Protein AF-K6WAH3-F1 (afdb_monomer_lite)

Sequence (233 aa):
MNMAQGDQGSGVDRLDVLARAAALLHANGHTTTETVAGVERLAARLGEPVRVVPDWSMVTLADARGRPLRVVAAPPKAVNMHVATAVMTLLQRVDTAPGPVDLAALDAQLRQAARRPASATPLFVAASVTGAVALAVIFGAHHPGAIALVAVAAGIGGWARRLLGARGQGMIGQAFAAAAIAGVAGALATHLDLSGPARLVAVCPAMILVPGRTSSTAPSTWGTPASRKGWHG

Radius of gyration: 24.81 Å; chains: 1; bounding box: 59×40×81 Å

InterPro domains:
  IPR010619 Threonine/serine exporter-like, N-terminal domain [PF06738] (17-214)

pLDDT: mean 71.13, std 18.96, range [29.64, 93.94]

Structure (mmCIF, N/CA/C/O backbone):
data_AF-K6WAH3-F1
#
_entry.id   AF-K6WAH3-F1
#
loop_
_atom_site.group_PDB
_atom_site.id
_atom_site.type_symbol
_atom_site.label_atom_id
_atom_site.label_alt_id
_atom_site.label_comp_id
_atom_site.label_asym_id
_atom_site.label_entity_id
_atom_site.label_seq_id
_atom_site.pdbx_PDB_ins_code
_atom_site.Cartn_x
_atom_site.Cartn_y
_atom_site.Cartn_z
_atom_site.occupancy
_atom_site.B_iso_or_equiv
_atom_site.auth_seq_id
_atom_site.auth_comp_id
_atom_site.auth_asym_id
_atom_site.auth_atom_id
_atom_site.pdbx_PDB_model_num
ATOM 1 N N . MET A 1 1 ? -30.187 -21.825 32.361 1.00 36.56 1 MET A N 1
ATOM 2 C CA . MET A 1 1 ? -29.198 -22.198 31.329 1.00 36.56 1 MET A CA 1
ATOM 3 C C . MET A 1 1 ? -29.423 -21.243 30.165 1.00 36.56 1 MET A C 1
ATOM 5 O O . MET A 1 1 ? -30.283 -21.490 29.337 1.00 36.56 1 MET A O 1
ATOM 9 N N . ASN A 1 2 ? -28.818 -20.054 30.241 1.00 32.00 2 ASN A N 1
ATOM 10 C CA . ASN A 1 2 ? -29.171 -18.902 29.409 1.00 32.00 2 ASN A CA 1
ATOM 11 C C . ASN A 1 2 ? -28.060 -18.702 28.372 1.00 32.00 2 ASN A C 1
ATOM 13 O O . ASN A 1 2 ? -26.943 -18.333 28.734 1.00 32.00 2 ASN A O 1
ATOM 17 N N . MET A 1 3 ? -28.354 -19.010 27.108 1.00 36.31 3 MET A N 1
ATOM 18 C CA . MET A 1 3 ? -27.507 -18.631 25.982 1.00 36.31 3 MET A CA 1
ATOM 19 C C . MET A 1 3 ? -27.607 -17.115 25.818 1.00 36.31 3 MET A C 1
ATOM 21 O O . MET A 1 3 ? -28.579 -16.601 25.272 1.00 36.31 3 MET A O 1
ATOM 25 N N . ALA A 1 4 ? -26.606 -16.400 26.328 1.00 39.94 4 ALA A N 1
ATOM 26 C CA . ALA A 1 4 ? -26.372 -15.009 25.981 1.00 39.94 4 ALA A CA 1
ATOM 27 C C . ALA A 1 4 ? -25.905 -14.959 24.520 1.00 39.94 4 ALA A C 1
ATOM 29 O O . ALA A 1 4 ? -24.717 -15.057 24.216 1.00 39.94 4 ALA A O 1
ATOM 30 N N . GLN A 1 5 ? -26.879 -14.873 23.619 1.00 38.72 5 GLN A N 1
ATOM 31 C CA . GLN A 1 5 ? -26.682 -14.515 22.226 1.00 38.72 5 GLN A CA 1
ATOM 32 C C . GLN A 1 5 ? -26.194 -13.065 22.205 1.00 38.72 5 GLN A C 1
ATOM 34 O O . GLN A 1 5 ? -26.973 -12.132 22.383 1.00 38.72 5 GLN A O 1
ATOM 39 N N . GLY A 1 6 ? -24.875 -12.901 22.101 1.00 36.81 6 GLY A N 1
ATOM 40 C CA . GLY A 1 6 ? -24.227 -11.606 21.965 1.00 36.81 6 GLY A CA 1
ATOM 41 C C . GLY A 1 6 ? -24.749 -10.887 20.726 1.00 36.81 6 GLY A C 1
ATOM 42 O O . GLY A 1 6 ? -24.662 -11.406 19.616 1.00 36.81 6 GLY A O 1
ATOM 43 N N . ASP A 1 7 ? -25.322 -9.720 20.986 1.00 39.59 7 ASP A N 1
ATOM 44 C CA . ASP A 1 7 ? -25.621 -8.603 20.097 1.00 39.59 7 ASP A CA 1
ATOM 45 C C . ASP A 1 7 ? -24.776 -8.580 18.804 1.00 39.59 7 ASP A C 1
ATOM 47 O O . ASP A 1 7 ? -23.678 -8.026 18.756 1.00 39.59 7 ASP A O 1
ATOM 51 N N . GLN A 1 8 ? -25.288 -9.194 17.731 1.00 41.47 8 GLN A N 1
ATOM 52 C CA . GLN A 1 8 ? -24.832 -8.917 16.368 1.00 41.47 8 GLN A CA 1
ATOM 53 C C . GLN A 1 8 ? -25.539 -7.647 15.895 1.00 41.47 8 GLN A C 1
ATOM 55 O O . GLN A 1 8 ? -26.505 -7.692 15.132 1.00 41.47 8 GLN A O 1
ATOM 60 N N . GLY A 1 9 ? -25.067 -6.506 16.395 1.00 40.09 9 GLY A N 1
ATOM 61 C CA . GLY A 1 9 ? -25.497 -5.199 15.930 1.00 40.09 9 GLY A CA 1
ATOM 62 C C . GLY A 1 9 ? -25.133 -5.024 14.457 1.00 40.09 9 GLY A C 1
ATOM 63 O O . GLY A 1 9 ? -23.970 -5.120 14.071 1.00 40.09 9 GLY A O 1
ATOM 64 N N . SER A 1 10 ? -26.129 -4.726 13.627 1.00 46.62 10 SER A N 1
ATOM 65 C CA . SER A 1 10 ? -26.022 -4.347 12.213 1.00 46.62 10 SER A CA 1
ATOM 66 C C . SER A 1 10 ? -25.379 -2.959 12.017 1.00 46.62 10 SER A C 1
ATOM 68 O O . SER A 1 10 ? -25.877 -2.130 11.254 1.00 46.62 10 SER A O 1
ATOM 70 N N . GLY A 1 11 ? -24.304 -2.680 12.756 1.00 62.50 11 GLY A N 1
ATOM 71 C CA . GLY A 1 11 ? -23.534 -1.443 12.755 1.00 62.50 11 GLY A CA 1
ATOM 72 C C . GLY A 1 11 ? -22.088 -1.690 12.333 1.00 62.50 11 GLY A C 1
ATOM 73 O O . GLY A 1 11 ? -21.601 -2.816 12.318 1.00 62.50 11 GLY A O 1
ATOM 74 N N . VAL A 1 12 ? -21.395 -0.620 11.955 1.00 78.62 12 VAL A N 1
ATOM 75 C CA . VAL A 1 12 ? -19.968 -0.670 11.614 1.00 78.62 12 VAL A CA 1
ATOM 76 C C . VAL A 1 12 ? -19.159 -1.063 12.860 1.00 78.62 12 VAL A C 1
ATOM 78 O O . VAL A 1 12 ? -19.139 -0.312 13.835 1.00 78.62 12 VAL A O 1
ATOM 81 N N . ASP A 1 13 ? -18.491 -2.221 12.822 1.00 90.69 13 ASP A N 1
ATOM 82 C CA . ASP A 1 13 ? -17.626 -2.714 13.904 1.00 90.69 13 ASP A CA 1
ATOM 83 C C . ASP A 1 13 ? -16.330 -1.884 13.993 1.00 90.69 13 ASP A C 1
ATOM 85 O O . ASP A 1 13 ? -15.631 -1.665 12.999 1.00 90.69 13 ASP A O 1
ATOM 89 N N . ARG A 1 14 ? -15.982 -1.438 15.207 1.00 91.19 14 ARG A N 1
ATOM 90 C CA . ARG A 1 14 ? -14.745 -0.693 15.495 1.00 91.19 14 ARG A CA 1
ATOM 91 C C . ARG A 1 14 ? -13.506 -1.478 15.082 1.00 91.19 14 ARG A C 1
ATOM 93 O O . ARG A 1 14 ? -12.590 -0.897 14.498 1.00 91.19 14 ARG A O 1
ATOM 100 N N . LEU A 1 15 ? -13.479 -2.785 15.353 1.00 91.12 15 LEU A N 1
ATOM 101 C CA . LEU A 1 15 ? -12.340 -3.637 15.011 1.00 91.12 15 LEU A CA 1
ATOM 102 C C . LEU A 1 15 ? -12.163 -3.749 13.496 1.00 91.12 15 LEU A C 1
ATOM 104 O O . LEU A 1 15 ? -11.030 -3.724 13.015 1.00 91.12 15 LEU A O 1
ATOM 108 N N . ASP A 1 16 ? -13.257 -3.798 12.736 1.00 92.06 16 ASP A N 1
ATOM 109 C CA . ASP A 1 16 ? -13.205 -3.831 11.274 1.00 92.06 16 ASP A CA 1
ATOM 110 C C . ASP A 1 16 ? -12.693 -2.507 10.686 1.00 92.06 16 ASP A C 1
ATOM 112 O O . ASP A 1 16 ? -11.899 -2.514 9.741 1.00 92.06 16 ASP A O 1
ATOM 116 N N . VAL A 1 17 ? -13.073 -1.364 11.268 1.00 92.81 17 VAL A N 1
ATOM 117 C CA . VAL A 1 17 ? -12.558 -0.040 10.867 1.00 92.81 17 VAL A CA 1
ATOM 118 C C . VAL A 1 17 ? -11.062 0.081 11.142 1.00 92.81 17 VAL A C 1
ATOM 120 O O . VAL A 1 17 ? -10.303 0.498 10.261 1.00 92.81 17 VAL A O 1
ATOM 123 N N . LEU A 1 18 ? -10.622 -0.328 12.335 1.00 93.50 18 LEU A N 1
ATOM 124 C CA . LEU A 1 18 ? -9.208 -0.343 12.714 1.00 93.50 18 LEU A CA 1
ATOM 125 C C . LEU A 1 18 ? -8.401 -1.280 11.809 1.00 93.50 18 LEU A C 1
ATOM 127 O O . LEU A 1 18 ? -7.343 -0.894 11.307 1.00 93.50 18 LEU A O 1
ATOM 131 N N . ALA A 1 19 ? -8.922 -2.477 11.531 1.00 92.62 19 ALA A N 1
ATOM 132 C CA . ALA A 1 19 ? -8.267 -3.451 10.666 1.00 92.62 19 ALA A CA 1
ATOM 133 C C . ALA A 1 19 ? -8.152 -2.917 9.233 1.00 92.62 19 ALA A C 1
ATOM 135 O O . ALA A 1 19 ? -7.100 -3.049 8.607 1.00 92.62 19 ALA A O 1
ATOM 136 N N . ARG A 1 20 ? -9.194 -2.247 8.724 1.00 93.62 20 ARG A N 1
ATOM 137 C CA . ARG A 1 20 ? -9.175 -1.610 7.402 1.00 93.62 20 ARG A CA 1
ATOM 138 C C . ARG A 1 20 ? -8.138 -0.492 7.329 1.00 93.62 20 ARG A C 1
ATOM 140 O O . ARG A 1 20 ? -7.385 -0.445 6.359 1.00 93.62 20 ARG A O 1
ATOM 147 N N . ALA A 1 21 ? -8.077 0.391 8.326 1.00 91.88 21 ALA A N 1
ATOM 148 C CA . ALA A 1 21 ? -7.083 1.465 8.370 1.00 91.88 21 ALA A CA 1
ATOM 149 C C . ALA A 1 21 ? -5.653 0.902 8.375 1.00 91.88 21 ALA A C 1
ATOM 151 O O . ALA A 1 21 ? -4.822 1.322 7.566 1.00 91.88 21 ALA A O 1
ATOM 152 N N . ALA A 1 22 ? -5.395 -0.104 9.215 1.00 90.94 22 ALA A N 1
ATOM 153 C CA . ALA A 1 22 ? -4.095 -0.757 9.301 1.00 90.94 22 ALA A CA 1
ATOM 154 C C . ALA A 1 22 ? -3.716 -1.469 7.994 1.00 90.94 22 ALA A C 1
ATOM 156 O O . ALA A 1 22 ? -2.607 -1.290 7.494 1.00 90.94 22 ALA A O 1
ATOM 157 N N . ALA A 1 23 ? -4.652 -2.205 7.387 1.00 90.75 23 ALA A N 1
ATOM 158 C CA . ALA A 1 23 ? -4.438 -2.868 6.105 1.00 90.75 23 ALA A CA 1
ATOM 159 C C . ALA A 1 23 ? -4.147 -1.872 4.976 1.00 90.75 23 ALA A C 1
ATOM 161 O O . ALA A 1 23 ? -3.270 -2.121 4.152 1.00 90.75 23 ALA A O 1
ATOM 162 N N . LEU A 1 24 ? -4.856 -0.738 4.932 1.00 89.56 24 LEU A N 1
ATOM 163 C CA . LEU A 1 24 ? -4.638 0.289 3.914 1.00 89.56 24 LEU A CA 1
ATOM 164 C C . LEU A 1 24 ? -3.266 0.951 4.053 1.00 89.56 24 LEU A C 1
ATOM 166 O O . LEU A 1 24 ? -2.607 1.154 3.038 1.00 89.56 24 LEU A O 1
ATOM 170 N N . LEU A 1 25 ? -2.817 1.270 5.265 1.00 88.06 25 LEU A N 1
ATOM 171 C CA . LEU A 1 25 ? -1.491 1.858 5.476 1.00 88.06 25 LEU A CA 1
ATOM 172 C C . LEU A 1 25 ? -0.370 0.856 5.169 1.00 88.06 25 LEU A C 1
ATOM 174 O O . LEU A 1 25 ? 0.562 1.182 4.430 1.00 88.06 25 LEU A O 1
ATOM 178 N N . HIS A 1 26 ? -0.516 -0.381 5.649 1.00 86.06 26 HIS A N 1
ATOM 179 C CA . HIS A 1 26 ? 0.460 -1.453 5.458 1.00 86.06 26 HIS A CA 1
ATOM 180 C C . HIS A 1 26 ? 0.608 -1.860 3.986 1.00 86.06 26 HIS A C 1
ATOM 182 O O . HIS A 1 26 ? 1.707 -1.849 3.434 1.00 86.06 26 HIS A O 1
ATOM 188 N N . ALA A 1 27 ? -0.505 -2.129 3.295 1.00 84.75 27 ALA A N 1
ATOM 189 C CA . ALA A 1 27 ? -0.480 -2.555 1.893 1.00 84.75 27 ALA A CA 1
ATOM 190 C C . ALA A 1 27 ? 0.005 -1.455 0.929 1.00 84.75 27 ALA A C 1
ATOM 192 O O . ALA A 1 27 ? 0.456 -1.763 -0.176 1.00 84.75 27 ALA A O 1
ATOM 193 N N . ASN A 1 28 ? -0.086 -0.180 1.330 1.00 81.62 28 ASN A N 1
ATOM 194 C CA . ASN A 1 28 ? 0.327 0.963 0.516 1.00 81.62 28 ASN A CA 1
ATOM 195 C C . ASN A 1 28 ? 1.688 1.545 0.924 1.00 81.62 28 ASN A C 1
ATOM 197 O O . ASN A 1 28 ? 2.009 2.652 0.498 1.00 81.62 28 ASN A O 1
ATOM 201 N N . GLY A 1 29 ? 2.501 0.787 1.669 1.00 66.31 29 GLY A N 1
ATOM 202 C CA . GLY A 1 29 ? 3.923 1.070 1.877 1.00 66.31 29 GLY A CA 1
ATOM 203 C C . GLY A 1 29 ? 4.219 2.255 2.791 1.00 66.31 29 GLY A C 1
ATOM 204 O O . GLY A 1 29 ? 5.254 2.896 2.625 1.00 66.31 29 GLY A O 1
ATOM 205 N N . HIS A 1 30 ? 3.319 2.573 3.723 1.00 70.19 30 HIS A N 1
ATOM 206 C CA . HIS A 1 30 ? 3.635 3.523 4.784 1.00 70.19 30 HIS A CA 1
ATOM 207 C C . HIS A 1 30 ? 4.626 2.908 5.787 1.00 70.19 30 HIS A C 1
ATOM 209 O O . HIS A 1 30 ? 4.773 1.684 5.840 1.00 70.19 30 HIS A O 1
ATOM 215 N N . THR A 1 31 ? 5.331 3.730 6.574 1.00 76.19 31 THR A N 1
ATOM 216 C CA . THR A 1 31 ? 6.297 3.177 7.530 1.00 76.19 31 THR A CA 1
ATOM 217 C C . THR A 1 31 ? 5.561 2.336 8.574 1.00 76.19 31 THR A C 1
ATOM 219 O O . THR A 1 31 ? 4.482 2.702 9.056 1.00 76.19 31 THR A O 1
ATOM 222 N N . THR A 1 32 ? 6.128 1.179 8.914 1.00 79.75 32 THR A N 1
ATOM 223 C CA . THR A 1 32 ? 5.523 0.244 9.870 1.00 79.75 32 THR A CA 1
ATOM 224 C C . THR A 1 32 ? 5.277 0.921 11.218 1.00 79.75 32 THR A C 1
ATOM 226 O O . THR A 1 32 ? 4.204 0.780 11.796 1.00 79.75 32 THR A O 1
ATOM 229 N N . THR A 1 33 ? 6.240 1.718 11.684 1.00 81.06 33 THR A N 1
ATOM 230 C CA . THR A 1 33 ? 6.171 2.428 12.966 1.00 81.06 33 THR A CA 1
ATOM 231 C C . THR A 1 33 ? 5.049 3.464 12.998 1.00 81.06 33 THR A C 1
ATOM 233 O O . THR A 1 33 ? 4.275 3.491 13.953 1.00 81.06 33 THR A O 1
ATOM 236 N N . GLU A 1 34 ? 4.914 4.297 11.961 1.00 82.38 34 GLU A N 1
ATOM 237 C CA . GLU A 1 34 ? 3.852 5.313 11.912 1.00 82.38 34 GLU A CA 1
ATOM 238 C C . GLU A 1 34 ? 2.473 4.681 11.717 1.00 82.38 34 GLU A C 1
ATOM 240 O O . GLU A 1 34 ? 1.499 5.149 12.305 1.00 82.38 34 GLU A O 1
ATOM 245 N N . THR A 1 35 ? 2.400 3.581 10.962 1.00 82.31 35 THR A N 1
ATOM 246 C CA . THR A 1 35 ? 1.173 2.795 10.785 1.00 82.31 35 THR A CA 1
ATOM 247 C C . THR A 1 35 ? 0.669 2.245 12.114 1.00 82.31 35 THR A C 1
ATOM 249 O O . THR A 1 35 ? -0.490 2.463 12.466 1.00 82.31 35 THR A O 1
ATOM 252 N N . VAL A 1 36 ? 1.543 1.572 12.870 1.00 88.94 36 VAL A N 1
ATOM 253 C CA . VAL A 1 36 ? 1.221 1.038 14.200 1.00 88.94 36 VAL A CA 1
ATOM 254 C C . VAL A 1 36 ? 0.778 2.177 15.113 1.00 88.94 36 VAL A C 1
ATOM 256 O O . VAL A 1 36 ? -0.339 2.159 15.621 1.00 88.94 36 VAL A O 1
ATOM 259 N N . ALA A 1 37 ? 1.592 3.227 15.235 1.00 90.00 37 ALA A N 1
ATOM 260 C CA . ALA A 1 37 ? 1.303 4.326 16.146 1.00 90.00 37 ALA A CA 1
ATOM 261 C C . ALA A 1 37 ? 0.003 5.074 15.789 1.00 90.00 37 ALA A C 1
ATOM 263 O O . ALA A 1 37 ? -0.751 5.460 16.678 1.00 90.00 37 ALA A O 1
ATOM 264 N N . GLY A 1 38 ? -0.281 5.289 14.501 1.00 88.94 38 GLY A N 1
ATOM 265 C CA . GLY A 1 38 ? -1.497 5.965 14.044 1.00 88.94 38 GLY A CA 1
ATOM 266 C C . GLY A 1 38 ? -2.769 5.163 14.312 1.00 88.94 38 GLY A C 1
ATOM 267 O O . GLY A 1 38 ? -3.764 5.724 14.771 1.00 88.94 38 GLY A O 1
ATOM 268 N N . VAL A 1 39 ? -2.735 3.852 14.065 1.00 90.94 39 VAL A N 1
ATOM 269 C CA . VAL A 1 39 ? -3.888 2.973 14.293 1.00 90.94 39 VAL A CA 1
ATOM 270 C C . VAL A 1 39 ? -4.120 2.741 15.784 1.00 90.94 39 VAL A C 1
ATOM 272 O O . VAL A 1 39 ? -5.266 2.791 16.217 1.00 90.94 39 VAL A O 1
ATOM 275 N N . GLU A 1 40 ? -3.071 2.554 16.586 1.00 93.69 40 GLU A N 1
ATOM 276 C CA . GLU A 1 40 ? -3.204 2.388 18.041 1.00 93.69 40 GLU A CA 1
ATOM 277 C C . GLU A 1 40 ? -3.730 3.664 18.720 1.00 93.69 40 GLU A C 1
ATOM 279 O O . GLU A 1 40 ? -4.580 3.579 19.607 1.00 93.69 40 GLU A O 1
ATOM 284 N N . ARG A 1 41 ? -3.320 4.859 18.257 1.00 91.88 41 ARG A N 1
ATOM 285 C CA . ARG A 1 41 ? -3.910 6.133 18.714 1.00 91.88 41 ARG A CA 1
ATOM 286 C C . ARG A 1 41 ? -5.393 6.236 18.371 1.00 91.88 41 ARG A C 1
ATOM 288 O O . ARG A 1 41 ? -6.195 6.565 19.243 1.00 91.88 41 ARG A O 1
ATOM 295 N N . LEU A 1 42 ? -5.773 5.903 17.134 1.00 91.94 42 LEU A N 1
ATOM 296 C CA . LEU A 1 42 ? -7.185 5.858 16.748 1.00 91.94 42 LEU A CA 1
ATOM 297 C C . LEU A 1 42 ? -7.960 4.865 17.628 1.00 91.94 42 LEU A C 1
ATOM 299 O O . LEU A 1 42 ? -9.051 5.177 18.093 1.00 91.94 42 LEU A O 1
ATOM 303 N N . ALA A 1 43 ? -7.394 3.689 17.886 1.00 91.19 43 ALA A N 1
ATOM 304 C CA . ALA A 1 43 ? -8.012 2.658 18.707 1.00 91.19 43 ALA A CA 1
ATOM 305 C C . ALA A 1 43 ? -8.268 3.148 20.142 1.00 91.19 43 ALA A C 1
ATOM 307 O O . ALA A 1 43 ? -9.375 3.004 20.662 1.00 91.19 43 ALA A O 1
ATOM 308 N N . ALA A 1 44 ? -7.292 3.841 20.738 1.00 90.81 44 ALA A N 1
ATOM 309 C CA . ALA A 1 44 ? -7.457 4.508 22.026 1.00 90.81 44 ALA A CA 1
ATOM 310 C C . ALA A 1 44 ? -8.558 5.585 21.988 1.00 90.81 44 ALA A C 1
ATOM 312 O O . ALA A 1 44 ? -9.391 5.641 22.892 1.00 90.81 44 ALA A O 1
ATOM 313 N N . ARG A 1 45 ? -8.626 6.395 20.920 1.00 90.31 45 ARG A N 1
ATOM 314 C CA . ARG A 1 45 ? -9.673 7.419 20.733 1.00 90.31 45 ARG A CA 1
ATOM 315 C C . ARG A 1 45 ? -11.078 6.818 20.618 1.00 90.31 45 ARG A C 1
ATOM 317 O O . ARG A 1 45 ? -12.046 7.449 21.038 1.00 90.31 45 ARG A O 1
ATOM 324 N N . LEU A 1 46 ? -11.184 5.609 20.069 1.00 88.25 46 LEU A N 1
ATOM 325 C CA . LEU A 1 46 ? -12.428 4.850 19.929 1.00 88.25 46 LEU A CA 1
ATOM 326 C C . LEU A 1 46 ? -12.815 4.051 21.186 1.00 88.25 46 LEU A C 1
ATOM 328 O O . LEU A 1 46 ? -13.897 3.463 21.204 1.00 88.25 46 LEU A O 1
ATOM 332 N N . GLY A 1 47 ? -11.967 4.040 22.220 1.00 87.62 47 GLY A N 1
ATOM 333 C CA . GLY A 1 47 ? -12.182 3.275 23.452 1.00 87.62 47 GLY A CA 1
ATOM 334 C C . GLY A 1 47 ? -11.881 1.778 23.330 1.00 87.62 47 GLY A C 1
ATOM 335 O O . GLY A 1 47 ? -12.267 1.019 24.211 1.00 87.62 47 GLY A O 1
ATOM 336 N N . GLU A 1 48 ? -11.189 1.357 22.268 1.00 86.88 48 GLU A N 1
ATOM 337 C CA . GLU A 1 48 ? -10.893 -0.044 21.949 1.00 86.88 48 GLU A CA 1
ATOM 338 C C . GLU A 1 48 ? -9.370 -0.235 21.822 1.00 86.88 48 GLU A C 1
ATOM 340 O O . GLU A 1 48 ? -8.858 -0.355 20.712 1.00 86.88 48 GLU A O 1
ATOM 345 N N . PRO A 1 49 ? -8.591 -0.181 22.918 1.00 88.62 49 PRO A N 1
ATOM 346 C CA . PRO A 1 49 ? -7.136 -0.245 22.835 1.00 88.62 49 PRO A CA 1
ATOM 347 C C . PRO A 1 49 ? -6.678 -1.609 22.298 1.00 88.62 49 PRO A C 1
ATOM 349 O O . PRO A 1 49 ? -6.846 -2.642 22.948 1.00 88.62 49 PRO A O 1
ATOM 352 N N . VAL A 1 50 ? -6.055 -1.597 21.120 1.00 92.50 50 VAL A N 1
ATOM 353 C CA . VAL A 1 50 ? -5.476 -2.778 20.467 1.00 92.50 50 VAL A CA 1
ATOM 354 C C . VAL A 1 50 ? -3.983 -2.588 20.245 1.00 92.50 50 VAL A C 1
ATOM 356 O O . VAL A 1 50 ? -3.494 -1.463 20.190 1.00 92.50 50 VAL A O 1
ATOM 359 N N . ARG A 1 51 ? -3.273 -3.700 20.063 1.00 92.44 51 ARG A N 1
ATOM 360 C CA . ARG A 1 51 ? -1.901 -3.742 19.567 1.00 92.44 51 ARG A CA 1
ATOM 361 C C . ARG A 1 51 ? -1.892 -4.128 18.094 1.00 92.44 51 ARG A C 1
ATOM 363 O O . ARG A 1 51 ? -2.532 -5.111 17.718 1.00 92.44 51 ARG A O 1
ATOM 370 N N . VAL A 1 52 ? -1.138 -3.411 17.269 1.00 90.75 52 VAL A N 1
ATOM 371 C CA . VAL A 1 52 ? -1.011 -3.714 15.836 1.00 90.75 52 VAL A CA 1
ATOM 372 C C . VAL A 1 52 ? 0.263 -4.519 15.587 1.00 90.75 52 VAL A C 1
ATOM 374 O O . VAL A 1 52 ? 1.369 -4.085 15.898 1.00 90.75 52 VAL A O 1
ATOM 377 N N . VAL A 1 53 ? 0.111 -5.708 15.005 1.00 90.19 53 VAL A N 1
ATOM 378 C CA . VAL A 1 53 ? 1.207 -6.614 14.645 1.00 90.19 53 VAL A CA 1
ATOM 379 C C . VAL A 1 53 ? 1.205 -6.813 13.126 1.00 90.19 53 VAL A C 1
ATOM 381 O O . VAL A 1 53 ? 0.444 -7.639 12.611 1.00 90.19 53 VAL A O 1
ATOM 384 N N . PRO A 1 54 ? 2.000 -6.023 12.388 1.00 84.75 54 PRO A N 1
ATOM 385 C CA . PRO A 1 54 ? 2.139 -6.171 10.947 1.00 84.75 54 PRO A CA 1
ATOM 386 C C . PRO A 1 54 ? 3.006 -7.388 10.606 1.00 84.75 54 PRO A C 1
ATOM 388 O O . PRO A 1 54 ? 4.058 -7.609 11.203 1.00 84.75 54 PRO A O 1
ATOM 391 N N . ASP A 1 55 ? 2.562 -8.149 9.615 1.00 85.69 55 ASP A N 1
ATOM 392 C CA . ASP A 1 55 ? 3.279 -9.246 8.965 1.00 85.69 55 ASP A CA 1
ATOM 393 C C . ASP A 1 55 ? 3.509 -8.882 7.487 1.00 85.69 55 ASP A C 1
ATOM 395 O O . ASP A 1 55 ? 2.925 -7.930 6.979 1.00 85.69 55 ASP A O 1
ATOM 399 N N . TRP A 1 56 ? 4.333 -9.622 6.747 1.00 77.62 56 TRP A N 1
ATOM 400 C CA . TRP A 1 56 ? 4.590 -9.348 5.332 1.00 77.62 56 TRP A CA 1
ATOM 401 C C . TRP A 1 56 ? 3.316 -9.225 4.484 1.00 77.62 56 TRP A C 1
ATOM 403 O O . TRP A 1 56 ? 3.229 -8.347 3.629 1.00 77.62 56 TRP A O 1
ATOM 413 N N . SER A 1 57 ? 2.322 -10.088 4.706 1.00 82.00 57 SER A N 1
ATOM 414 C CA . SER A 1 57 ? 1.107 -10.130 3.871 1.00 82.00 57 SER A CA 1
ATOM 415 C C . SER A 1 57 ? -0.195 -9.905 4.629 1.00 82.00 57 SER A C 1
ATOM 417 O O . SER A 1 57 ? -1.274 -9.947 4.033 1.00 82.00 57 SER A O 1
ATOM 419 N N . MET A 1 58 ? -0.111 -9.657 5.933 1.00 87.75 58 MET A N 1
ATOM 420 C CA . MET A 1 58 ? -1.260 -9.529 6.819 1.00 87.75 58 MET A CA 1
ATOM 421 C C . MET A 1 58 ? -1.004 -8.466 7.880 1.00 87.75 58 MET A C 1
ATOM 423 O O . MET A 1 58 ? 0.135 -8.126 8.180 1.00 87.75 58 MET A O 1
ATOM 427 N N . VAL A 1 59 ? -2.075 -7.982 8.495 1.00 89.25 59 VAL A N 1
ATOM 428 C CA . VAL A 1 59 ? -2.006 -7.203 9.728 1.00 89.25 59 VAL A CA 1
ATOM 429 C C . VAL A 1 59 ? -2.890 -7.871 10.769 1.00 89.25 59 VAL A C 1
ATOM 431 O O . VAL A 1 59 ? -4.038 -8.219 10.488 1.00 89.25 59 VAL A O 1
ATOM 434 N N . THR A 1 60 ? -2.350 -8.052 11.970 1.00 92.12 60 THR A N 1
ATOM 435 C CA . THR A 1 60 ? -3.080 -8.594 13.117 1.00 92.12 60 THR A CA 1
ATOM 436 C C . THR A 1 60 ? -3.339 -7.487 14.129 1.00 92.12 60 THR A C 1
ATOM 438 O O . THR A 1 60 ? -2.408 -6.821 14.572 1.00 92.12 60 THR A O 1
ATOM 441 N N . LEU A 1 61 ? -4.596 -7.305 14.518 1.00 93.06 61 LEU A N 1
ATOM 442 C CA . LEU A 1 61 ? -4.968 -6.585 15.729 1.00 93.06 61 LEU A CA 1
ATOM 443 C C . LEU A 1 61 ? -5.006 -7.590 16.874 1.00 93.06 61 LEU A C 1
ATOM 445 O O . LEU A 1 61 ? -5.673 -8.620 16.764 1.00 93.06 61 LEU A O 1
ATOM 449 N N . ALA A 1 62 ? -4.298 -7.303 17.956 1.00 92.12 62 ALA A N 1
ATOM 450 C CA . ALA A 1 62 ? -4.228 -8.148 19.136 1.00 92.12 62 ALA A CA 1
ATOM 451 C C . ALA A 1 62 ? -4.637 -7.378 20.394 1.00 92.12 62 ALA A C 1
ATOM 453 O O . ALA A 1 62 ? -4.545 -6.153 20.442 1.00 92.12 62 ALA A O 1
ATOM 454 N N . ASP A 1 63 ? -5.073 -8.095 21.423 1.00 90.31 63 ASP A N 1
ATOM 455 C CA . ASP A 1 63 ? -5.291 -7.506 22.741 1.00 90.31 63 ASP A CA 1
ATOM 456 C C . ASP A 1 63 ? -3.956 -7.224 23.460 1.00 90.31 63 ASP A C 1
ATOM 458 O O . ASP A 1 63 ? -2.869 -7.584 22.995 1.00 90.31 63 ASP A O 1
ATOM 462 N N . ALA A 1 64 ? -4.029 -6.615 24.647 1.00 86.88 64 ALA A N 1
ATOM 463 C CA . ALA A 1 64 ? -2.855 -6.337 25.480 1.00 86.88 64 ALA A CA 1
ATOM 464 C C . ALA A 1 64 ? -2.070 -7.600 25.904 1.00 86.88 64 ALA A C 1
ATOM 466 O O . ALA A 1 64 ? -0.911 -7.498 26.298 1.00 86.88 64 ALA A O 1
ATOM 467 N N . ARG A 1 65 ? -2.682 -8.791 25.830 1.00 86.94 65 ARG A N 1
ATOM 468 C CA . ARG A 1 65 ? -2.045 -10.086 26.125 1.00 86.94 65 ARG A CA 1
ATOM 469 C C . ARG A 1 65 ? -1.475 -10.754 24.868 1.00 86.94 65 ARG A C 1
ATOM 471 O O . ARG A 1 65 ? -0.978 -11.873 24.956 1.00 86.94 65 ARG A O 1
ATOM 478 N N . GLY A 1 66 ? -1.550 -10.093 23.712 1.00 84.12 66 GLY A N 1
ATOM 479 C CA . GLY A 1 66 ? -1.076 -10.611 22.432 1.00 84.12 66 GLY A CA 1
ATOM 480 C C . GLY A 1 66 ? -2.020 -11.616 21.770 1.00 84.12 66 GLY A C 1
ATOM 481 O O . GLY A 1 66 ? -1.623 -12.265 20.805 1.00 84.12 66 GLY A O 1
ATOM 482 N N . ARG A 1 67 ? -3.260 -11.763 22.253 1.00 88.31 67 ARG A N 1
ATOM 483 C CA . ARG A 1 67 ? -4.251 -12.648 21.627 1.00 88.31 67 ARG A CA 1
ATOM 484 C C . ARG A 1 67 ? -4.837 -11.963 20.392 1.00 88.31 67 ARG A C 1
ATOM 486 O O . ARG A 1 67 ? -5.246 -10.807 20.504 1.00 88.31 67 ARG A O 1
ATOM 493 N N . PRO A 1 68 ? -4.898 -12.637 19.232 1.00 88.81 68 PRO A N 1
ATOM 494 C CA . PRO A 1 68 ? -5.422 -12.035 18.014 1.00 88.81 68 PRO A CA 1
ATOM 495 C C . PRO A 1 68 ? -6.922 -11.756 18.164 1.00 88.81 68 PRO A C 1
ATOM 497 O O . PRO A 1 68 ? -7.707 -12.659 18.441 1.00 88.81 68 PRO A O 1
ATOM 500 N N . LEU A 1 69 ? -7.304 -10.498 17.963 1.00 90.19 69 LEU A N 1
ATOM 501 C CA . LEU A 1 69 ? -8.688 -10.027 17.904 1.00 90.19 69 LEU A CA 1
ATOM 502 C C . LEU A 1 69 ? -9.194 -10.009 16.459 1.00 90.19 69 LEU A C 1
ATOM 504 O O . LEU A 1 69 ? -10.343 -10.349 16.188 1.00 90.19 69 LEU A O 1
ATOM 508 N N . ARG A 1 70 ? -8.328 -9.625 15.513 1.00 91.94 70 ARG A N 1
ATOM 509 C CA . ARG A 1 70 ? -8.645 -9.602 14.082 1.00 91.94 70 ARG A CA 1
ATOM 510 C C . ARG A 1 70 ? -7.389 -9.797 13.248 1.00 91.94 70 ARG A C 1
ATOM 512 O O . ARG A 1 70 ? -6.363 -9.197 13.538 1.00 91.94 70 ARG A O 1
ATOM 519 N N . VAL A 1 71 ? -7.484 -10.581 12.180 1.00 89.56 71 VAL A N 1
ATOM 520 C CA . VAL A 1 71 ? -6.412 -10.744 11.189 1.00 89.56 71 VAL A CA 1
ATOM 521 C C . VAL A 1 71 ? -6.969 -10.365 9.826 1.00 89.56 71 VAL A C 1
ATOM 523 O O . VAL A 1 71 ? -8.033 -10.845 9.438 1.00 89.56 71 VAL A O 1
ATOM 526 N N . VAL A 1 72 ? -6.269 -9.492 9.105 1.00 89.44 72 VAL A N 1
ATOM 527 C CA . VAL A 1 72 ? -6.676 -9.025 7.777 1.00 89.44 72 VAL A CA 1
ATOM 528 C C . VAL A 1 72 ? -5.534 -9.180 6.781 1.00 89.44 72 VAL A C 1
ATOM 530 O O . VAL A 1 72 ? -4.384 -8.867 7.080 1.00 89.44 72 VAL A O 1
ATOM 533 N N . ALA A 1 73 ? -5.852 -9.657 5.578 1.00 85.75 73 ALA A N 1
ATOM 534 C CA . ALA A 1 73 ? -4.893 -9.722 4.485 1.00 85.75 73 ALA A CA 1
ATOM 535 C C . ALA A 1 73 ? -4.552 -8.306 3.996 1.00 85.75 73 ALA A C 1
ATOM 537 O O . ALA A 1 73 ? -5.432 -7.533 3.617 1.00 85.75 73 ALA A O 1
ATOM 538 N N . ALA A 1 74 ? -3.264 -7.986 3.965 1.00 82.25 74 ALA A N 1
ATOM 539 C CA . ALA A 1 74 ? -2.728 -6.706 3.526 1.00 82.25 74 ALA A CA 1
ATOM 540 C C . ALA A 1 74 ? -1.445 -6.904 2.693 1.00 82.25 74 ALA A C 1
ATOM 542 O O . ALA A 1 74 ? -0.393 -6.371 3.039 1.00 82.25 74 ALA A O 1
ATOM 543 N N . PRO A 1 75 ? -1.483 -7.695 1.605 1.00 75.88 75 PRO A N 1
ATOM 544 C CA . PRO A 1 75 ? -0.301 -7.924 0.787 1.00 75.88 75 PRO A CA 1
ATOM 545 C C . PRO A 1 75 ? 0.151 -6.609 0.124 1.00 75.88 75 PRO A C 1
ATOM 547 O O . PRO A 1 75 ? -0.670 -5.955 -0.533 1.00 75.88 75 PRO A O 1
ATOM 550 N N . PRO A 1 76 ? 1.437 -6.233 0.223 1.00 68.88 76 PRO A N 1
ATOM 551 C CA . PRO A 1 76 ? 1.980 -5.066 -0.460 1.00 68.88 76 PRO A CA 1
ATOM 552 C C . PRO A 1 76 ? 2.058 -5.355 -1.965 1.00 68.88 76 PRO A C 1
ATOM 554 O O . PRO A 1 76 ? 3.052 -5.858 -2.480 1.00 68.88 76 PRO A O 1
ATOM 557 N N . LYS A 1 77 ? 0.960 -5.104 -2.687 1.00 63.00 77 LYS A N 1
ATOM 558 C CA . LYS A 1 77 ? 0.861 -5.373 -4.135 1.00 63.00 77 LYS A CA 1
ATOM 559 C C . LYS A 1 77 ? 1.309 -4.186 -4.982 1.00 63.00 77 LYS A C 1
ATOM 561 O O . LYS A 1 77 ? 1.872 -4.370 -6.057 1.00 63.00 77 LYS A O 1
ATOM 566 N N . ALA A 1 78 ? 1.032 -2.973 -4.516 1.00 63.94 78 ALA A N 1
ATOM 567 C CA . ALA A 1 78 ? 1.434 -1.738 -5.170 1.00 63.94 78 ALA A CA 1
ATOM 568 C C . ALA A 1 78 ? 1.360 -0.590 -4.162 1.00 63.94 78 ALA A C 1
ATOM 570 O O . ALA A 1 78 ? 0.284 -0.254 -3.676 1.00 63.94 78 ALA A O 1
ATOM 571 N N . VAL A 1 79 ? 2.503 0.027 -3.876 1.00 74.06 79 VAL A N 1
ATOM 572 C CA . VAL A 1 79 ? 2.590 1.205 -3.012 1.00 74.06 79 VAL A CA 1
ATOM 573 C C . VAL A 1 79 ? 1.823 2.363 -3.661 1.00 74.06 79 VAL A C 1
ATOM 575 O O . VAL A 1 79 ? 2.221 2.868 -4.715 1.00 74.06 79 VAL A O 1
ATOM 578 N N . ASN A 1 80 ? 0.713 2.787 -3.051 1.00 79.69 80 ASN A N 1
ATOM 579 C CA . ASN A 1 80 ? -0.040 3.970 -3.461 1.00 79.69 80 ASN A CA 1
ATOM 580 C C . ASN A 1 80 ? 0.028 5.044 -2.373 1.00 79.69 80 ASN A C 1
ATOM 582 O O . ASN A 1 80 ? -0.801 5.103 -1.463 1.00 79.69 80 ASN A O 1
ATOM 586 N N . MET A 1 81 ? 0.999 5.945 -2.514 1.00 83.00 81 MET A N 1
ATOM 587 C CA . MET A 1 81 ? 1.201 7.037 -1.562 1.00 83.00 81 MET A CA 1
ATOM 588 C C . MET A 1 81 ? -0.013 7.965 -1.452 1.00 83.00 81 MET A C 1
ATOM 590 O O . MET A 1 81 ? -0.266 8.499 -0.382 1.00 83.00 81 MET A O 1
ATOM 594 N N . HIS A 1 82 ? -0.844 8.097 -2.494 1.00 83.12 82 HIS A N 1
ATOM 595 C CA . HIS A 1 82 ? -2.059 8.914 -2.400 1.00 83.12 82 HIS A CA 1
ATOM 596 C C . HIS A 1 82 ? -3.093 8.305 -1.445 1.00 83.12 82 HIS A C 1
ATOM 598 O O . HIS A 1 82 ? -3.852 9.051 -0.826 1.00 83.12 82 HIS A O 1
ATOM 604 N N . VAL A 1 83 ? -3.136 6.972 -1.340 1.00 86.75 83 VAL A N 1
ATOM 605 C CA . VAL A 1 83 ? -3.974 6.251 -0.370 1.00 86.75 83 VAL A CA 1
ATOM 606 C C . VAL A 1 83 ? -3.359 6.377 1.017 1.00 86.75 83 VAL A C 1
ATOM 608 O O . VAL A 1 83 ? -4.057 6.794 1.937 1.00 86.75 83 VAL A O 1
ATOM 611 N N . ALA A 1 84 ? -2.059 6.096 1.159 1.00 87.81 84 ALA A N 1
ATOM 612 C CA . ALA A 1 84 ? -1.363 6.179 2.443 1.00 87.81 84 ALA A CA 1
ATOM 613 C C . ALA A 1 84 ? -1.485 7.578 3.072 1.00 87.81 84 ALA A C 1
ATOM 615 O O . ALA A 1 84 ? -1.942 7.707 4.206 1.00 87.81 84 ALA A O 1
ATOM 616 N N . THR A 1 85 ? -1.193 8.637 2.310 1.00 87.56 85 THR A N 1
ATOM 617 C CA . THR A 1 85 ? -1.344 10.023 2.771 1.00 87.56 85 THR A CA 1
ATOM 618 C C . THR A 1 85 ? -2.79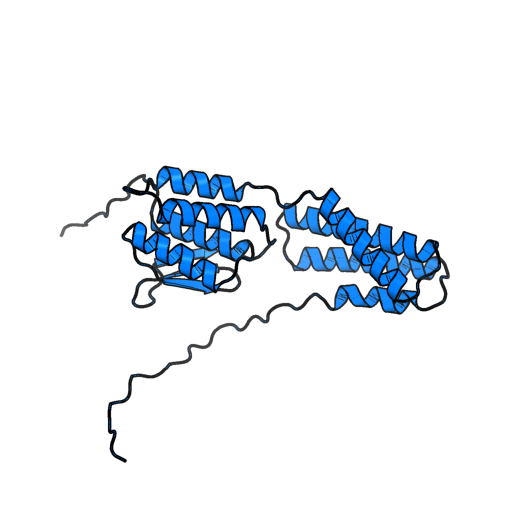7 10.354 3.105 1.00 87.56 85 THR A C 1
ATOM 620 O O . THR A 1 85 ? -3.054 10.966 4.135 1.00 87.56 85 THR A O 1
ATOM 623 N N . ALA A 1 86 ? -3.769 9.925 2.290 1.00 89.44 86 ALA A N 1
ATOM 624 C CA . ALA A 1 86 ? -5.185 10.187 2.567 1.00 89.44 86 ALA A CA 1
ATOM 625 C C . ALA A 1 86 ? -5.651 9.562 3.884 1.00 89.44 86 ALA A C 1
ATOM 627 O O . ALA A 1 86 ? -6.367 10.212 4.646 1.00 89.44 86 ALA A O 1
ATOM 628 N N . VAL A 1 87 ? -5.246 8.315 4.140 1.00 91.69 87 VAL A N 1
ATOM 629 C CA . VAL A 1 87 ? -5.566 7.607 5.380 1.00 91.69 87 VAL A CA 1
ATOM 630 C C . VAL A 1 87 ? -4.855 8.270 6.557 1.00 91.69 87 VAL A C 1
ATOM 632 O O . VAL A 1 87 ? -5.510 8.561 7.547 1.00 91.69 87 VAL A O 1
ATOM 635 N N . MET A 1 88 ? -3.572 8.620 6.439 1.00 90.62 88 MET A N 1
ATOM 636 C CA . MET A 1 88 ? -2.847 9.318 7.509 1.00 90.62 88 MET A CA 1
ATOM 637 C C . MET A 1 88 ? -3.473 10.666 7.870 1.00 90.62 88 MET A C 1
ATOM 639 O O . MET A 1 88 ? -3.744 10.932 9.039 1.00 90.62 88 MET A O 1
ATOM 643 N N . THR A 1 89 ? -3.781 11.500 6.875 1.00 90.69 89 THR A N 1
ATOM 644 C CA . THR A 1 89 ? -4.459 12.783 7.105 1.00 90.69 89 THR A CA 1
ATOM 645 C C . THR A 1 89 ? -5.859 12.585 7.685 1.00 90.69 89 THR A C 1
ATOM 647 O O . THR A 1 89 ? -6.344 13.420 8.445 1.00 90.69 89 THR A O 1
ATOM 650 N N . LEU A 1 90 ? -6.546 11.495 7.336 1.00 93.69 90 LEU A N 1
ATOM 651 C CA . LEU A 1 90 ? -7.820 11.142 7.951 1.00 93.69 90 LEU A CA 1
ATOM 652 C C . LEU A 1 90 ? -7.650 10.778 9.431 1.00 93.69 90 LEU A C 1
ATOM 654 O O . LEU A 1 90 ? -8.323 11.379 10.263 1.00 93.69 90 LEU A O 1
ATOM 658 N N . LEU A 1 91 ? -6.727 9.873 9.762 1.00 92.50 91 LEU A N 1
ATOM 659 C CA . LEU A 1 91 ? -6.453 9.481 11.146 1.00 92.50 91 LEU A CA 1
ATOM 660 C C . LEU A 1 91 ? -6.066 10.689 12.003 1.00 92.50 91 LEU A C 1
ATOM 662 O O . LEU A 1 91 ? -6.634 10.880 13.072 1.00 92.50 91 LEU A O 1
ATOM 666 N N . GLN A 1 92 ? -5.179 11.550 11.501 1.00 90.12 92 GLN A N 1
ATOM 667 C CA . GLN A 1 92 ? -4.758 12.759 12.209 1.00 90.12 92 GLN A CA 1
ATOM 668 C C . GLN A 1 92 ? -5.921 13.736 12.443 1.00 90.12 92 GLN A C 1
ATOM 670 O O . GLN A 1 92 ? -6.013 14.321 13.516 1.00 90.12 92 GLN A O 1
ATOM 675 N N . ARG A 1 93 ? -6.828 13.905 11.469 1.00 91.44 93 ARG A N 1
ATOM 676 C CA . ARG A 1 93 ? -8.019 14.759 11.634 1.00 91.44 93 ARG A CA 1
ATOM 677 C C . ARG A 1 93 ? -8.997 14.203 12.662 1.00 91.44 93 ARG A C 1
ATOM 679 O O . ARG A 1 93 ? -9.590 14.981 13.394 1.00 91.44 93 ARG A O 1
ATOM 686 N N . VAL A 1 94 ? -9.186 12.885 12.704 1.00 91.88 94 VAL A N 1
ATOM 687 C CA . VAL A 1 94 ? -10.060 12.238 13.696 1.00 91.88 94 VAL A CA 1
ATOM 688 C C . VAL A 1 94 ? -9.465 12.342 15.098 1.00 91.88 94 VAL A C 1
ATOM 690 O O . VAL A 1 94 ? -10.194 12.585 16.054 1.00 91.88 94 VAL A O 1
ATOM 693 N N . ASP A 1 95 ? -8.147 12.196 15.211 1.00 88.38 95 ASP A N 1
ATOM 694 C CA . ASP A 1 95 ? -7.424 12.302 16.477 1.00 88.38 95 ASP A CA 1
ATOM 695 C C . ASP A 1 95 ? -7.561 13.705 17.095 1.00 88.38 95 ASP A C 1
ATOM 697 O O . ASP A 1 95 ? -7.858 13.840 18.281 1.00 88.38 95 ASP A O 1
ATOM 701 N N . THR A 1 96 ? -7.445 14.759 16.277 1.00 88.69 96 THR A N 1
ATOM 702 C CA . THR A 1 96 ? -7.547 16.156 16.735 1.00 88.69 96 THR A CA 1
ATOM 703 C C . THR A 1 96 ? -8.973 16.709 16.789 1.00 88.69 96 THR A C 1
ATOM 705 O O . THR A 1 96 ? -9.179 17.802 17.322 1.00 88.69 96 THR A O 1
ATOM 708 N N . ALA A 1 97 ? -9.968 15.996 16.254 1.00 89.81 97 ALA A N 1
ATOM 709 C CA . ALA A 1 97 ? -11.348 16.466 16.241 1.00 89.81 97 ALA A CA 1
ATOM 710 C C . ALA A 1 97 ? -11.971 16.454 17.653 1.00 89.81 97 ALA A C 1
ATOM 712 O O . ALA A 1 97 ? -11.870 15.452 18.379 1.00 89.81 97 ALA A O 1
ATOM 713 N N . PRO A 1 98 ? -12.670 17.536 18.049 1.00 86.56 98 PRO A N 1
ATOM 714 C CA . PRO A 1 98 ? -13.439 17.552 19.284 1.00 86.56 98 PRO A CA 1
ATOM 715 C C . PRO A 1 98 ? -14.689 16.669 19.155 1.00 86.56 98 PRO A C 1
ATOM 717 O O . PRO A 1 98 ? -15.338 16.634 18.112 1.00 86.56 98 PRO A O 1
ATOM 720 N N . GLY A 1 99 ? -15.055 15.992 20.245 1.00 87.25 99 GLY A N 1
ATOM 721 C CA . GLY A 1 99 ? -16.283 15.195 20.325 1.00 87.25 99 GLY A CA 1
ATOM 722 C C . GLY A 1 99 ? -16.118 13.703 19.997 1.00 87.25 99 GLY A C 1
ATOM 723 O O . GLY A 1 99 ? -14.990 13.204 19.910 1.00 87.25 99 GLY A O 1
ATOM 724 N N . PRO A 1 100 ? -17.238 12.961 19.919 1.00 87.25 100 PRO A N 1
ATOM 725 C CA . PRO A 1 100 ? -17.242 11.534 19.610 1.00 87.25 100 PRO A CA 1
ATOM 726 C C . PRO A 1 100 ? -16.940 11.276 18.129 1.00 87.25 100 PRO A C 1
ATOM 728 O O . PRO A 1 100 ? -17.296 12.066 17.257 1.00 87.25 100 PRO A O 1
ATOM 731 N N . VAL A 1 101 ? -16.299 10.142 17.842 1.00 90.06 101 VAL A N 1
ATOM 732 C CA . VAL A 1 101 ? -15.980 9.729 16.470 1.00 90.06 101 VAL A CA 1
ATOM 733 C C . VAL A 1 101 ? -17.184 9.030 15.842 1.00 90.06 101 VAL A C 1
ATOM 735 O O . VAL A 1 101 ? -17.657 8.017 16.358 1.00 90.06 101 VAL A O 1
ATOM 738 N N . ASP A 1 102 ? -17.639 9.532 14.695 1.00 92.06 102 ASP A N 1
ATOM 739 C CA . ASP A 1 102 ? -18.612 8.837 13.852 1.00 92.06 102 ASP A CA 1
ATOM 740 C C . ASP A 1 102 ? -17.924 7.698 13.081 1.00 92.06 102 ASP A C 1
ATOM 742 O O . ASP A 1 102 ? -17.192 7.912 12.108 1.00 92.06 102 ASP A O 1
ATOM 746 N N . LEU A 1 103 ? -18.165 6.465 13.533 1.00 91.31 103 LEU A N 1
ATOM 747 C CA . LEU A 1 103 ? -17.598 5.252 12.944 1.00 91.31 103 LEU A CA 1
ATOM 748 C C . LEU A 1 103 ? -18.055 5.012 11.503 1.00 91.31 103 LEU A C 1
ATOM 750 O O . LEU A 1 103 ? -17.263 4.544 10.683 1.00 91.31 103 LEU A O 1
ATOM 754 N N . ALA A 1 104 ? -19.308 5.332 11.177 1.00 90.88 104 ALA A N 1
ATOM 755 C CA . ALA A 1 104 ? -19.847 5.096 9.844 1.00 90.88 104 ALA A CA 1
ATOM 756 C C . ALA A 1 104 ? -19.231 6.067 8.830 1.00 90.88 104 ALA A C 1
ATOM 758 O O . ALA A 1 104 ? -18.831 5.653 7.735 1.00 90.88 104 ALA A O 1
ATOM 759 N N . ALA A 1 105 ? -19.084 7.338 9.215 1.00 92.06 105 ALA A N 1
ATOM 760 C CA . ALA A 1 105 ? -18.386 8.333 8.408 1.00 92.06 105 ALA A CA 1
ATOM 761 C C . ALA A 1 105 ? -16.902 7.980 8.224 1.00 92.06 105 ALA A C 1
ATOM 763 O O . ALA A 1 105 ? -16.387 8.065 7.105 1.00 92.06 105 ALA A O 1
ATOM 764 N N . LEU A 1 106 ? -16.225 7.532 9.287 1.00 93.12 106 LEU A N 1
ATOM 765 C CA . LEU A 1 106 ? -14.825 7.111 9.226 1.00 93.12 106 LEU A CA 1
ATOM 766 C C . LEU A 1 106 ? -14.625 5.937 8.255 1.00 93.12 106 LEU A C 1
ATOM 768 O O . LEU A 1 106 ? -13.770 6.008 7.370 1.00 93.12 106 LEU A O 1
ATOM 772 N N . ASP A 1 107 ? -15.442 4.885 8.356 1.00 93.31 107 ASP A N 1
ATOM 773 C CA . ASP A 1 107 ? -15.360 3.733 7.450 1.00 93.31 107 ASP A CA 1
ATOM 774 C C . ASP A 1 107 ? -15.651 4.122 5.992 1.00 93.31 107 ASP A C 1
ATOM 776 O O . ASP A 1 107 ? -14.954 3.686 5.070 1.00 93.31 107 ASP A O 1
ATOM 780 N N . ALA A 1 108 ? -16.638 4.995 5.761 1.00 92.44 108 ALA A N 1
ATOM 781 C CA . ALA A 1 108 ? -16.941 5.508 4.428 1.00 92.44 108 ALA A CA 1
ATOM 782 C C . ALA A 1 108 ? -15.761 6.294 3.830 1.00 92.44 108 ALA A C 1
ATOM 784 O O . ALA A 1 108 ? -15.414 6.093 2.662 1.00 92.44 108 ALA A O 1
ATOM 785 N N . GLN A 1 109 ? -15.099 7.136 4.626 1.00 93.94 109 GLN A N 1
ATOM 786 C CA . GLN A 1 109 ? -13.933 7.908 4.192 1.00 93.94 109 GLN A CA 1
ATOM 787 C C . GLN A 1 109 ? -12.706 7.021 3.944 1.00 93.94 109 GLN A C 1
ATOM 789 O O . GLN A 1 109 ? -11.989 7.243 2.966 1.00 93.94 109 GLN A O 1
ATOM 794 N N . LEU A 1 110 ? -12.492 5.970 4.744 1.00 93.38 110 LEU A N 1
ATOM 795 C CA . LEU A 1 110 ? -11.459 4.960 4.479 1.00 93.38 110 LEU A CA 1
ATOM 796 C C . LEU A 1 110 ? -11.727 4.221 3.162 1.00 93.38 110 LEU A C 1
ATOM 798 O O . LEU A 1 110 ? -10.823 4.063 2.338 1.00 93.38 110 LEU A O 1
ATOM 802 N N . ARG A 1 111 ? -12.980 3.818 2.913 1.00 92.06 111 ARG A N 1
ATOM 803 C CA . ARG A 1 111 ? -13.392 3.206 1.639 1.00 92.06 111 ARG A CA 1
ATOM 804 C C . ARG A 1 111 ? -13.202 4.154 0.456 1.00 92.06 111 ARG A C 1
ATOM 806 O O . ARG A 1 111 ? -12.798 3.712 -0.618 1.00 92.06 111 ARG A O 1
ATOM 813 N N . GLN A 1 112 ? -13.460 5.446 0.637 1.00 91.31 112 GLN A N 1
ATOM 814 C CA . GLN A 1 112 ? -13.212 6.459 -0.388 1.00 91.31 112 GLN A CA 1
ATOM 815 C C . GLN A 1 112 ? -11.711 6.654 -0.642 1.00 91.31 112 GLN A C 1
ATOM 817 O O . GLN A 1 112 ? -11.292 6.712 -1.798 1.00 91.31 112 GLN A O 1
ATOM 822 N N . ALA A 1 113 ? -10.892 6.707 0.412 1.00 89.12 113 ALA A N 1
ATOM 823 C CA . ALA A 1 113 ? -9.440 6.801 0.301 1.00 89.12 113 ALA A CA 1
ATOM 824 C C . ALA A 1 113 ? -8.863 5.609 -0.473 1.00 89.12 113 ALA A C 1
ATOM 826 O O . ALA A 1 113 ? -8.046 5.811 -1.367 1.00 89.12 113 ALA A O 1
ATOM 827 N N . ALA A 1 114 ? -9.362 4.396 -0.217 1.00 86.50 114 ALA A N 1
ATOM 828 C CA . ALA A 1 114 ? -8.955 3.174 -0.912 1.00 86.50 114 ALA A CA 1
ATOM 829 C C . ALA A 1 114 ? -9.213 3.196 -2.431 1.00 86.50 114 ALA A C 1
ATOM 831 O O . ALA A 1 114 ? -8.546 2.485 -3.178 1.00 86.50 114 ALA A O 1
ATOM 832 N N . ARG A 1 115 ? -10.165 4.013 -2.906 1.00 86.25 115 ARG A N 1
ATOM 833 C CA . ARG A 1 115 ? -10.496 4.151 -4.336 1.00 86.25 115 ARG A CA 1
ATOM 834 C C . ARG A 1 115 ? -9.615 5.162 -5.071 1.00 86.25 115 ARG A C 1
ATOM 836 O O . ARG A 1 115 ? -9.803 5.360 -6.271 1.00 86.25 115 ARG A O 1
ATOM 843 N N . ARG A 1 116 ? -8.679 5.834 -4.389 1.00 82.75 116 ARG A N 1
ATOM 844 C CA . ARG A 1 116 ? -7.818 6.827 -5.040 1.00 82.75 116 ARG A CA 1
ATOM 845 C C . ARG A 1 116 ? -6.922 6.157 -6.085 1.00 82.75 116 ARG A C 1
ATOM 847 O O . ARG A 1 116 ? -6.228 5.191 -5.756 1.00 82.75 116 ARG A O 1
ATOM 854 N N . PRO A 1 117 ? -6.883 6.676 -7.326 1.00 71.00 117 PRO A N 1
ATOM 855 C CA . PRO A 1 117 ? -6.028 6.111 -8.353 1.00 71.00 117 PRO A CA 1
ATOM 856 C C . PRO A 1 117 ? -4.567 6.276 -7.942 1.00 71.00 117 PRO A C 1
ATOM 858 O O . PRO A 1 117 ? -4.157 7.319 -7.425 1.00 71.00 117 PRO A O 1
ATOM 861 N N . ALA A 1 118 ? -3.774 5.239 -8.181 1.00 68.19 118 ALA A N 1
ATOM 862 C CA . ALA A 1 118 ? -2.330 5.365 -8.106 1.00 68.19 118 ALA A CA 1
ATOM 863 C C . ALA A 1 118 ? -1.874 6.350 -9.206 1.00 68.19 118 ALA A C 1
ATOM 865 O O . ALA A 1 118 ? -2.505 6.394 -10.261 1.00 68.19 118 ALA A O 1
ATOM 866 N N . SER A 1 119 ? -0.809 7.133 -8.961 1.00 65.44 119 SER A N 1
ATOM 867 C CA . SER A 1 119 ? -0.240 8.161 -9.867 1.00 65.44 119 SER A CA 1
ATOM 868 C C . SER A 1 119 ? -0.465 7.929 -11.371 1.00 65.44 119 SER A C 1
ATOM 870 O O . SER A 1 119 ? -0.365 6.798 -11.861 1.00 65.44 119 SER A O 1
ATOM 872 N N . ALA A 1 120 ? -0.740 9.009 -12.111 1.00 71.38 120 ALA A N 1
ATOM 873 C CA . ALA A 1 120 ? -1.075 8.939 -13.530 1.00 71.38 120 ALA A CA 1
ATOM 874 C C . ALA A 1 120 ? -0.017 8.137 -14.307 1.00 71.38 120 ALA A C 1
ATOM 876 O O . ALA A 1 120 ? 1.150 8.522 -14.380 1.00 71.38 120 ALA A O 1
ATOM 877 N N . THR A 1 121 ? -0.449 7.023 -14.902 1.00 72.50 121 THR A N 1
ATOM 878 C CA . THR A 1 121 ? 0.366 6.142 -15.748 1.00 72.50 121 THR A CA 1
ATOM 879 C C . THR A 1 121 ? 1.286 6.888 -16.725 1.00 72.50 121 THR A C 1
ATOM 881 O O . THR A 1 121 ? 2.459 6.523 -16.773 1.00 72.50 121 THR A O 1
ATOM 884 N N . PRO A 1 122 ? 0.849 7.940 -17.454 1.00 73.75 122 PRO A N 1
ATOM 885 C CA . PRO A 1 122 ? 1.742 8.656 -18.369 1.00 73.75 122 PRO A CA 1
ATOM 886 C C . PRO A 1 122 ? 2.924 9.342 -17.668 1.00 73.75 122 PRO A C 1
ATOM 888 O O . PRO A 1 122 ? 4.035 9.284 -18.183 1.00 73.75 122 PRO A O 1
ATOM 891 N N . LEU A 1 123 ? 2.731 9.925 -16.479 1.00 80.12 123 LEU A N 1
ATOM 892 C CA . LEU A 1 123 ? 3.823 10.557 -15.723 1.00 80.12 123 LEU A CA 1
ATOM 893 C C . LEU A 1 123 ? 4.836 9.524 -15.227 1.00 80.12 123 LEU A C 1
ATOM 895 O O . LEU A 1 123 ? 6.039 9.755 -15.287 1.00 80.12 123 LEU A O 1
ATOM 899 N N . PHE A 1 124 ? 4.352 8.367 -14.771 1.00 73.69 124 PHE A N 1
ATOM 900 C CA . PHE A 1 124 ? 5.220 7.268 -14.353 1.00 73.69 124 PHE A CA 1
ATOM 901 C C . PHE A 1 124 ? 6.051 6.721 -15.521 1.00 73.69 124 PHE A C 1
ATOM 903 O O . PHE A 1 124 ? 7.249 6.481 -15.371 1.00 73.69 124 PHE A O 1
ATOM 910 N N . VAL A 1 125 ? 5.421 6.545 -16.686 1.00 79.00 125 VAL A N 1
ATOM 911 C CA . VAL A 1 125 ? 6.096 6.108 -17.912 1.00 79.00 125 VAL A CA 1
ATOM 912 C C . VAL A 1 125 ? 7.143 7.137 -18.333 1.00 79.00 125 VAL A C 1
ATOM 914 O O . VAL A 1 125 ? 8.292 6.760 -18.536 1.00 79.00 125 VAL A O 1
ATOM 917 N N . ALA A 1 126 ? 6.793 8.425 -18.371 1.00 79.88 126 ALA A N 1
ATOM 918 C CA . ALA A 1 126 ? 7.731 9.495 -18.702 1.00 79.88 126 ALA A CA 1
ATOM 919 C C . ALA A 1 126 ? 8.933 9.517 -17.745 1.00 79.88 126 ALA A C 1
ATOM 921 O O . ALA A 1 126 ? 10.071 9.490 -18.197 1.00 79.88 126 ALA A O 1
ATOM 922 N N . ALA A 1 127 ? 8.701 9.467 -16.430 1.00 77.88 127 ALA A N 1
ATOM 923 C CA . ALA A 1 127 ? 9.774 9.423 -15.436 1.00 77.88 127 ALA A CA 1
ATOM 924 C C . ALA A 1 127 ? 10.673 8.182 -15.587 1.00 77.88 127 ALA A C 1
ATOM 926 O O . ALA A 1 127 ? 11.894 8.286 -15.479 1.00 77.88 127 ALA A O 1
ATOM 927 N N . SER A 1 128 ? 10.081 7.019 -15.880 1.00 77.12 128 SER A N 1
ATOM 928 C CA . SER A 1 128 ? 10.823 5.773 -16.114 1.00 77.12 128 SER A CA 1
ATOM 929 C C . SER A 1 128 ? 11.703 5.863 -17.363 1.00 77.12 128 SER A C 1
ATOM 931 O O . SER A 1 128 ? 12.861 5.448 -17.326 1.00 77.12 128 SER A O 1
ATOM 933 N N . VAL A 1 129 ? 11.177 6.434 -18.451 1.00 79.00 129 VAL A N 1
ATOM 934 C CA . VAL A 1 129 ? 11.928 6.677 -19.690 1.00 79.00 129 VAL A CA 1
ATOM 935 C C . VAL A 1 129 ? 13.070 7.656 -19.436 1.00 79.00 129 VAL A C 1
ATOM 937 O O . VAL A 1 129 ? 14.208 7.349 -19.779 1.00 79.00 129 VAL A O 1
ATOM 940 N N . THR A 1 130 ? 12.803 8.785 -18.776 1.00 83.44 130 THR A N 1
ATOM 941 C CA . THR A 1 130 ? 13.827 9.787 -18.453 1.00 83.44 130 THR A CA 1
ATOM 942 C C . THR A 1 130 ? 14.949 9.192 -17.607 1.00 83.44 130 THR A C 1
ATOM 944 O O . THR A 1 130 ? 16.117 9.391 -17.927 1.00 83.44 130 THR A O 1
ATOM 947 N N . GLY A 1 131 ? 14.620 8.416 -16.568 1.00 76.25 131 GLY A N 1
ATOM 948 C CA . GLY A 1 131 ? 15.620 7.755 -15.727 1.00 76.25 131 GLY A CA 1
ATOM 949 C C . GLY A 1 131 ? 16.472 6.745 -16.501 1.00 76.25 131 GLY A C 1
ATOM 950 O O . GLY A 1 131 ? 17.694 6.736 -16.365 1.00 76.25 131 GLY A O 1
ATOM 951 N N . ALA A 1 132 ? 15.850 5.932 -17.358 1.00 77.50 132 ALA A N 1
ATOM 952 C CA . ALA A 1 132 ? 16.564 4.951 -18.172 1.00 77.50 132 ALA A CA 1
ATOM 953 C C . ALA A 1 132 ? 17.488 5.613 -19.209 1.00 77.50 132 ALA A C 1
ATOM 955 O O . ALA A 1 132 ? 18.635 5.197 -19.365 1.00 77.50 132 ALA A O 1
ATOM 956 N N . VAL A 1 133 ? 17.017 6.669 -19.879 1.00 77.88 133 VAL A N 1
ATOM 957 C CA . VAL A 1 133 ? 17.812 7.439 -20.847 1.00 77.88 133 VAL A CA 1
ATOM 958 C C . VAL A 1 133 ? 18.972 8.154 -20.156 1.00 77.88 133 VAL A C 1
ATOM 960 O O . VAL A 1 133 ? 20.098 8.078 -20.641 1.00 77.88 133 VAL A O 1
ATOM 963 N N . ALA A 1 134 ? 18.737 8.785 -19.003 1.00 80.19 134 ALA A N 1
ATOM 964 C CA . ALA A 1 134 ? 19.794 9.441 -18.236 1.00 80.19 134 ALA A CA 1
ATOM 965 C C . ALA A 1 134 ? 20.898 8.453 -17.828 1.00 80.19 134 ALA A C 1
ATOM 967 O O . ALA A 1 134 ? 22.077 8.738 -18.024 1.00 80.19 134 ALA A O 1
ATOM 968 N N . LEU A 1 135 ? 20.531 7.265 -17.331 1.00 77.69 135 LEU A N 1
ATOM 969 C CA . LEU A 1 135 ? 21.499 6.216 -16.997 1.00 77.69 135 LEU A CA 1
ATOM 970 C C . LEU A 1 135 ? 22.272 5.733 -18.229 1.00 77.69 135 LEU A C 1
ATOM 972 O O . LEU A 1 135 ? 23.487 5.576 -18.154 1.00 77.69 135 LEU A O 1
ATOM 976 N N . ALA A 1 136 ? 21.600 5.541 -19.367 1.00 75.19 136 ALA A N 1
ATOM 977 C CA . ALA A 1 136 ? 22.266 5.147 -20.608 1.00 75.19 136 ALA A CA 1
ATOM 978 C C . ALA A 1 136 ? 23.322 6.178 -21.042 1.00 75.19 136 ALA A C 1
ATOM 980 O O . ALA A 1 136 ? 24.435 5.797 -21.400 1.00 75.19 136 ALA A O 1
ATOM 981 N N . VAL A 1 137 ? 23.002 7.473 -20.949 1.00 77.19 137 VAL A N 1
ATOM 982 C CA . VAL A 1 137 ? 23.940 8.561 -21.268 1.00 77.19 137 VAL A CA 1
ATOM 983 C C . VAL A 1 137 ? 25.116 8.591 -20.287 1.00 77.19 137 VAL A C 1
ATOM 985 O O . VAL A 1 137 ? 26.257 8.705 -20.726 1.00 77.19 137 VAL A O 1
ATOM 988 N N . ILE A 1 138 ? 24.872 8.430 -18.980 1.00 78.56 138 ILE A N 1
ATOM 989 C CA . ILE A 1 138 ? 25.933 8.390 -17.954 1.00 78.56 138 ILE A CA 1
ATOM 990 C C . ILE A 1 138 ? 26.913 7.235 -18.207 1.00 78.56 138 ILE A C 1
ATOM 992 O O . ILE A 1 138 ? 28.117 7.406 -18.043 1.00 78.56 138 ILE A O 1
ATOM 996 N N . PHE A 1 139 ? 26.419 6.075 -18.647 1.00 78.06 139 PHE A N 1
ATOM 997 C CA . PHE A 1 139 ? 27.256 4.921 -18.996 1.00 78.06 139 PHE A CA 1
ATOM 998 C C . PHE A 1 139 ? 27.865 4.991 -20.411 1.00 78.06 139 PHE A C 1
ATOM 1000 O O . PHE A 1 139 ? 28.436 4.006 -20.879 1.00 78.06 139 PHE A O 1
ATOM 1007 N N . GLY A 1 140 ? 27.779 6.141 -21.090 1.00 72.19 140 GLY A N 1
ATOM 1008 C CA . GLY A 1 140 ? 28.482 6.398 -22.351 1.00 72.19 140 GLY A CA 1
ATOM 1009 C C . GLY A 1 140 ? 27.753 5.926 -23.612 1.00 72.19 140 GLY A C 1
ATOM 1010 O O . GLY A 1 140 ? 28.375 5.774 -24.665 1.00 72.19 140 GLY A O 1
ATOM 1011 N N . ALA A 1 141 ? 26.440 5.680 -23.552 1.00 75.56 141 ALA A N 1
ATOM 1012 C CA . ALA A 1 141 ? 25.660 5.407 -24.755 1.00 75.56 141 ALA A CA 1
ATOM 1013 C C . ALA A 1 141 ? 25.458 6.705 -25.555 1.00 75.56 141 ALA A C 1
ATOM 1015 O O . ALA A 1 141 ? 24.600 7.521 -25.230 1.00 75.56 141 ALA A O 1
ATOM 1016 N N . HIS A 1 142 ? 26.235 6.879 -26.626 1.00 74.38 142 HIS A N 1
ATOM 1017 C CA . HIS A 1 142 ? 26.111 8.025 -27.540 1.00 74.38 142 HIS A CA 1
ATOM 1018 C C . HIS A 1 142 ? 25.403 7.683 -28.857 1.00 74.38 142 HIS A C 1
ATOM 1020 O O . HIS A 1 142 ? 25.053 8.576 -29.626 1.00 74.38 142 HIS A O 1
ATOM 1026 N N . HIS A 1 143 ? 25.156 6.397 -2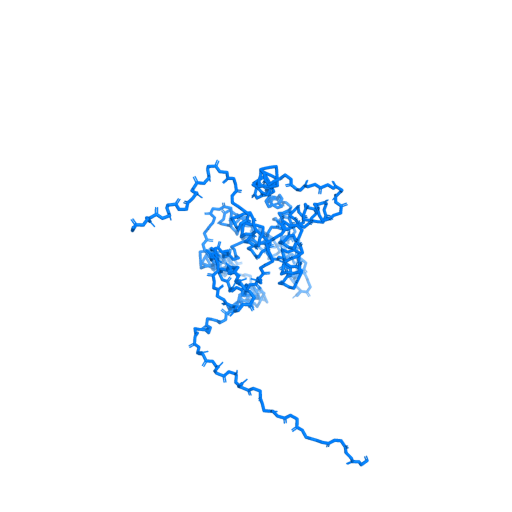9.126 1.00 79.06 143 HIS A N 1
ATOM 1027 C CA . HIS A 1 143 ? 24.451 5.984 -30.334 1.00 79.06 143 HIS A CA 1
ATOM 1028 C C . HIS A 1 143 ? 22.945 6.271 -30.216 1.00 79.06 143 HIS A C 1
ATOM 1030 O O . HIS A 1 143 ? 22.293 5.722 -29.320 1.00 79.06 143 HIS A O 1
ATOM 1036 N N . PRO A 1 144 ? 22.354 7.049 -31.144 1.00 74.31 144 PRO A N 1
ATOM 1037 C CA . PRO A 1 144 ? 20.943 7.431 -31.072 1.00 74.31 144 PRO A CA 1
ATOM 1038 C C . PRO A 1 144 ? 20.005 6.217 -31.120 1.00 74.31 144 PRO A C 1
ATOM 1040 O O . PRO A 1 144 ? 18.977 6.209 -30.446 1.00 74.31 144 PRO A O 1
ATOM 1043 N N . GLY A 1 145 ? 20.388 5.151 -31.835 1.00 71.88 145 GLY A N 1
ATOM 1044 C CA . GLY A 1 145 ? 19.627 3.898 -31.878 1.00 71.88 145 GLY A CA 1
ATOM 1045 C C . GLY A 1 145 ? 19.567 3.169 -30.531 1.00 71.88 145 GLY A C 1
ATOM 1046 O O . GLY A 1 145 ? 18.511 2.669 -30.149 1.00 71.88 145 GLY A O 1
ATOM 1047 N N . ALA A 1 146 ? 20.663 3.166 -29.766 1.00 70.50 146 ALA A N 1
ATOM 1048 C CA . ALA A 1 146 ? 20.695 2.554 -28.438 1.00 70.50 146 ALA A CA 1
ATOM 1049 C C . ALA A 1 146 ? 19.824 3.336 -27.441 1.00 70.50 146 ALA A C 1
ATOM 1051 O O . ALA A 1 146 ? 19.062 2.738 -26.683 1.00 70.50 146 ALA A O 1
ATOM 1052 N N . ILE A 1 147 ? 19.877 4.672 -27.489 1.00 73.88 147 ILE A N 1
ATOM 1053 C CA . ILE A 1 147 ? 19.044 5.544 -26.648 1.00 73.88 147 ILE A CA 1
ATOM 1054 C C . ILE A 1 147 ? 17.555 5.354 -26.973 1.00 73.88 147 ILE A C 1
ATOM 1056 O O . ILE A 1 147 ? 16.741 5.214 -26.058 1.00 73.88 147 ILE A O 1
ATOM 1060 N N . ALA A 1 148 ? 17.195 5.291 -28.260 1.00 75.12 148 ALA A N 1
ATOM 1061 C CA . ALA A 1 148 ? 15.819 5.053 -28.692 1.00 75.12 148 ALA A CA 1
ATOM 1062 C C . ALA A 1 148 ? 15.295 3.690 -28.211 1.00 75.12 148 ALA A C 1
ATOM 1064 O O . ALA A 1 148 ? 14.181 3.604 -27.693 1.00 75.12 148 ALA A O 1
ATOM 1065 N N . LEU A 1 149 ? 16.110 2.635 -28.308 1.00 73.81 149 LEU A N 1
ATOM 1066 C CA . LEU A 1 149 ? 15.740 1.302 -27.832 1.00 73.81 149 LEU A CA 1
ATOM 1067 C C . LEU A 1 149 ? 15.531 1.274 -26.310 1.00 73.81 149 LEU A C 1
ATOM 1069 O O . LEU A 1 149 ? 14.541 0.711 -25.842 1.00 73.81 149 LEU A O 1
ATOM 1073 N N . VAL A 1 150 ? 16.414 1.922 -25.539 1.00 76.19 150 VAL A N 1
ATOM 1074 C CA . VAL A 1 150 ? 16.273 2.059 -24.078 1.00 76.19 150 VAL A CA 1
ATOM 1075 C C . VAL A 1 150 ? 14.990 2.810 -23.721 1.00 76.19 150 VAL A C 1
ATOM 1077 O O . VAL A 1 150 ? 14.250 2.363 -22.845 1.00 76.19 150 VAL A O 1
ATOM 1080 N N . ALA A 1 151 ? 14.688 3.909 -24.417 1.00 75.88 151 ALA A N 1
ATOM 1081 C CA . ALA A 1 151 ? 13.475 4.687 -24.188 1.00 75.88 151 ALA A CA 1
ATOM 1082 C C . ALA A 1 151 ? 12.203 3.870 -24.471 1.00 75.88 151 ALA A C 1
ATOM 1084 O O . ALA A 1 151 ? 11.288 3.845 -23.647 1.00 75.88 151 ALA A O 1
ATOM 1085 N N . VAL A 1 152 ? 12.156 3.144 -25.593 1.00 75.00 152 VAL A N 1
ATOM 1086 C CA . VAL A 1 152 ? 11.013 2.288 -25.950 1.00 75.00 152 VAL A CA 1
ATOM 1087 C C . VAL A 1 152 ? 10.857 1.137 -24.952 1.00 75.00 152 VAL A C 1
ATOM 1089 O O . VAL A 1 152 ? 9.756 0.911 -24.447 1.00 75.00 152 VAL A O 1
ATOM 1092 N N . ALA A 1 153 ? 11.944 0.447 -24.597 1.00 72.38 153 ALA A N 1
ATOM 1093 C CA . ALA A 1 153 ? 11.912 -0.657 -23.638 1.00 72.38 153 ALA A CA 1
ATOM 1094 C C . ALA A 1 153 ? 11.475 -0.195 -22.236 1.00 72.38 153 ALA A C 1
ATOM 1096 O O . ALA A 1 153 ? 10.631 -0.836 -21.605 1.00 72.38 153 ALA A O 1
ATOM 1097 N N . ALA A 1 154 ? 11.992 0.944 -21.765 1.00 72.62 154 ALA A N 1
ATOM 1098 C CA . ALA A 1 154 ? 11.598 1.543 -20.492 1.00 72.62 154 ALA A CA 1
ATOM 1099 C C . ALA A 1 154 ? 10.132 1.995 -20.502 1.00 72.62 154 ALA A C 1
ATOM 1101 O O . ALA A 1 154 ? 9.419 1.794 -19.516 1.00 72.62 154 ALA A O 1
ATOM 1102 N N . GLY A 1 155 ? 9.661 2.546 -21.624 1.00 75.69 155 GLY A N 1
ATOM 1103 C CA . GLY A 1 155 ? 8.274 2.959 -21.799 1.00 75.69 155 GLY A CA 1
ATOM 1104 C C . GLY A 1 155 ? 7.302 1.780 -21.736 1.00 75.69 155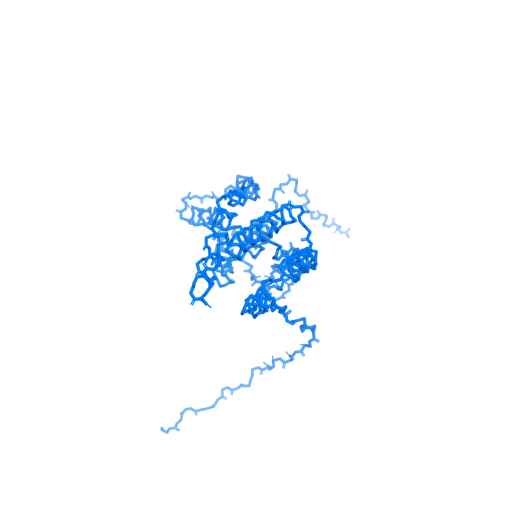 GLY A C 1
ATOM 1105 O O . GLY A 1 155 ? 6.359 1.794 -20.941 1.00 75.69 155 GLY A O 1
ATOM 1106 N N . ILE A 1 156 ? 7.577 0.721 -22.505 1.00 73.06 156 ILE A N 1
ATOM 1107 C CA . ILE A 1 156 ? 6.777 -0.513 -22.509 1.00 73.06 156 ILE A CA 1
ATOM 1108 C C . ILE A 1 156 ? 6.833 -1.188 -21.132 1.00 73.06 156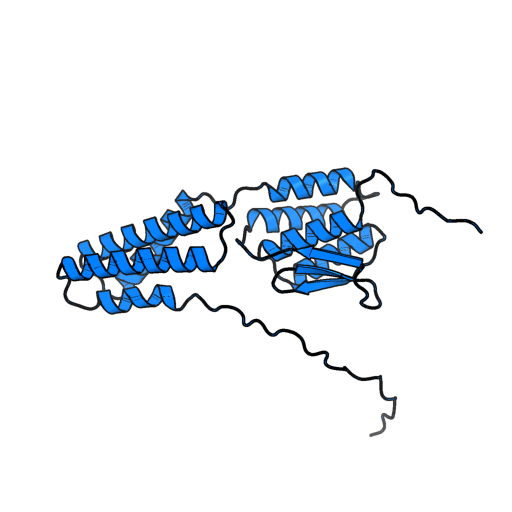 ILE A C 1
ATOM 1110 O O . ILE A 1 156 ? 5.794 -1.573 -20.599 1.00 73.06 156 ILE A O 1
ATOM 1114 N N . GLY A 1 157 ? 8.014 -1.277 -20.509 1.00 70.00 157 GLY A N 1
ATOM 1115 C CA . GLY A 1 157 ? 8.192 -1.843 -19.169 1.00 70.00 157 GLY A CA 1
ATOM 1116 C C . GLY A 1 157 ? 7.434 -1.079 -18.084 1.00 70.00 157 GLY A C 1
ATOM 1117 O O . GLY A 1 157 ? 6.752 -1.687 -17.256 1.00 70.00 157 GLY A O 1
ATOM 1118 N N . GLY A 1 158 ? 7.498 0.254 -18.103 1.00 71.31 158 GLY A N 1
ATOM 1119 C CA . GLY A 1 158 ? 6.764 1.112 -17.175 1.00 71.31 158 GLY A CA 1
ATOM 1120 C C . GLY A 1 158 ? 5.249 0.986 -17.348 1.00 71.31 158 GLY A C 1
ATOM 1121 O O . GLY A 1 158 ? 4.516 0.849 -16.364 1.00 71.31 158 GLY A O 1
ATOM 1122 N N . TRP A 1 159 ? 4.782 0.952 -18.598 1.00 75.88 159 TRP A N 1
ATOM 1123 C CA . TRP A 1 159 ? 3.367 0.791 -18.916 1.00 75.88 159 TRP A CA 1
ATOM 1124 C C . TRP A 1 159 ? 2.843 -0.592 -18.511 1.00 75.88 159 TRP A C 1
ATOM 1126 O O . TRP A 1 159 ? 1.828 -0.686 -17.818 1.00 75.88 159 TRP A O 1
ATOM 1136 N N . ALA A 1 160 ? 3.575 -1.660 -18.839 1.00 69.25 160 ALA A N 1
ATOM 1137 C CA . ALA A 1 160 ? 3.232 -3.032 -18.475 1.00 69.25 160 ALA A CA 1
ATOM 1138 C C . ALA A 1 160 ? 3.202 -3.235 -16.953 1.00 69.25 160 ALA A C 1
ATOM 1140 O O . ALA A 1 160 ? 2.227 -3.777 -16.428 1.00 69.25 160 ALA A O 1
ATOM 1141 N N . ARG A 1 161 ? 4.212 -2.736 -16.218 1.00 67.00 161 ARG A N 1
ATOM 1142 C CA . ARG A 1 161 ? 4.233 -2.771 -14.742 1.00 67.00 161 ARG A CA 1
ATOM 1143 C C . ARG A 1 161 ? 2.995 -2.109 -14.152 1.00 67.00 161 ARG A C 1
ATOM 1145 O O . ARG A 1 161 ? 2.393 -2.644 -13.220 1.00 67.00 161 ARG A O 1
ATOM 1152 N N . ARG A 1 162 ? 2.592 -0.963 -14.708 1.00 70.38 162 ARG A N 1
ATOM 1153 C CA . ARG A 1 162 ? 1.440 -0.214 -14.209 1.00 70.38 162 ARG A CA 1
ATOM 1154 C C . ARG A 1 162 ? 0.117 -0.890 -14.536 1.00 70.38 162 ARG A C 1
ATOM 1156 O O . ARG A 1 162 ? -0.757 -0.943 -13.676 1.00 70.38 162 ARG A O 1
ATOM 1163 N N . LEU A 1 163 ? -0.003 -1.454 -15.732 1.00 69.31 163 LEU A N 1
ATOM 1164 C CA . LEU A 1 163 ? -1.186 -2.181 -16.172 1.00 69.31 163 LEU A CA 1
ATOM 1165 C C . LEU A 1 163 ? -1.388 -3.486 -15.379 1.00 69.31 163 LEU A C 1
ATOM 1167 O O . LEU A 1 163 ? -2.507 -3.794 -14.973 1.00 69.31 163 LEU A O 1
ATOM 1171 N N . LEU A 1 164 ? -0.310 -4.225 -15.101 1.00 66.19 164 LEU A N 1
ATOM 1172 C CA . LEU A 1 164 ? -0.338 -5.432 -14.264 1.00 66.19 164 LEU A CA 1
ATOM 1173 C C . LEU A 1 164 ? -0.616 -5.105 -12.792 1.00 66.19 164 LEU A C 1
ATOM 1175 O O . LEU A 1 164 ? -1.419 -5.787 -12.156 1.00 66.19 164 LEU A O 1
ATOM 1179 N N . GLY A 1 165 ? -0.016 -4.027 -12.274 1.00 62.53 165 GLY A N 1
ATOM 1180 C CA . GLY A 1 165 ? -0.297 -3.517 -10.930 1.00 62.53 165 GLY A CA 1
ATOM 1181 C C . GLY A 1 165 ? -1.754 -3.073 -10.762 1.00 62.53 165 GLY A C 1
ATOM 1182 O O . GLY A 1 165 ? -2.380 -3.399 -9.759 1.00 62.53 165 GLY A O 1
ATOM 1183 N N . ALA A 1 166 ? -2.333 -2.416 -11.774 1.00 62.72 166 ALA A N 1
ATOM 1184 C CA . ALA A 1 166 ? -3.745 -2.029 -11.780 1.00 62.72 166 ALA A CA 1
ATOM 1185 C C . ALA A 1 166 ? -4.702 -3.235 -11.805 1.00 62.72 166 ALA A C 1
ATOM 1187 O O . ALA A 1 166 ? -5.813 -3.143 -11.291 1.00 62.72 166 ALA A O 1
ATOM 1188 N N . ARG A 1 167 ? -4.273 -4.376 -12.362 1.00 61.38 167 ARG A N 1
ATOM 1189 C CA . ARG A 1 167 ? -5.043 -5.634 -12.379 1.00 61.38 167 ARG A CA 1
ATOM 1190 C C . ARG A 1 167 ? -4.792 -6.535 -11.165 1.00 61.38 167 ARG A C 1
ATOM 1192 O O . ARG A 1 167 ? -5.319 -7.642 -11.118 1.00 61.38 167 ARG A O 1
ATOM 1199 N N . GLY A 1 168 ? -3.995 -6.091 -10.190 1.00 56.78 168 GLY A N 1
ATOM 1200 C CA . GLY A 1 168 ? -3.724 -6.846 -8.963 1.00 56.78 168 GLY A CA 1
ATOM 1201 C C . GLY A 1 168 ? -2.913 -8.131 -9.170 1.00 56.78 168 GLY A C 1
ATOM 1202 O O . GLY A 1 168 ? -2.960 -9.015 -8.310 1.00 56.78 168 GLY A O 1
ATOM 1203 N N . GLN A 1 169 ? -2.190 -8.245 -10.291 1.00 51.28 169 GLN A N 1
ATOM 1204 C CA . GLN A 1 169 ? -1.350 -9.403 -10.598 1.00 51.28 169 GLN A CA 1
ATOM 1205 C C . GLN A 1 169 ? -0.118 -9.432 -9.684 1.00 51.28 169 GLN A C 1
ATOM 1207 O O . GLN A 1 169 ? 0.495 -8.399 -9.421 1.00 51.28 169 GLN A O 1
ATOM 1212 N N . GLY A 1 170 ? 0.215 -10.622 -9.174 1.00 55.16 170 GLY A N 1
ATOM 1213 C CA . GLY A 1 170 ? 1.284 -10.813 -8.194 1.00 55.16 170 GLY A CA 1
ATOM 1214 C C . GLY A 1 170 ? 2.680 -10.442 -8.708 1.00 55.16 170 GLY A C 1
ATOM 1215 O O . GLY A 1 170 ? 2.925 -10.348 -9.911 1.00 55.16 170 GLY A O 1
ATOM 1216 N N . MET A 1 171 ? 3.614 -10.295 -7.766 1.00 55.94 171 MET A N 1
ATOM 1217 C CA . MET A 1 171 ? 5.017 -9.901 -7.979 1.00 55.94 171 MET A CA 1
ATOM 1218 C C . MET A 1 171 ? 5.729 -10.734 -9.066 1.00 55.94 171 MET A C 1
ATOM 1220 O O . MET A 1 171 ? 6.523 -10.212 -9.845 1.00 55.94 171 MET A O 1
ATOM 1224 N N . ILE A 1 172 ? 5.377 -12.020 -9.174 1.00 53.00 172 ILE A N 1
ATOM 1225 C CA . ILE A 1 172 ? 5.901 -12.966 -10.172 1.00 53.00 172 ILE A CA 1
ATOM 1226 C C . ILE A 1 172 ? 5.465 -12.588 -11.597 1.00 53.00 172 ILE A C 1
ATOM 1228 O O . ILE A 1 172 ? 6.281 -12.619 -12.514 1.00 53.00 172 ILE A O 1
ATOM 1232 N N . GLY A 1 173 ? 4.211 -12.166 -11.796 1.00 54.66 173 GLY A N 1
ATOM 1233 C CA . GLY A 1 173 ? 3.712 -11.750 -13.113 1.00 54.66 173 GLY A CA 1
ATOM 1234 C C . GLY A 1 173 ? 4.376 -10.462 -13.607 1.00 54.66 173 GLY A C 1
ATOM 1235 O O . GLY A 1 173 ? 4.704 -10.335 -14.785 1.00 54.66 173 GLY A O 1
ATOM 1236 N N . GLN A 1 174 ? 4.661 -9.533 -12.689 1.00 56.22 174 GLN A N 1
ATOM 1237 C CA . GLN A 1 174 ? 5.437 -8.327 -12.992 1.00 56.22 174 GLN A CA 1
ATOM 1238 C C . GLN A 1 174 ? 6.896 -8.651 -13.350 1.00 56.22 174 GLN A C 1
ATOM 1240 O O . GLN A 1 174 ? 7.444 -8.031 -14.263 1.00 56.22 174 GLN A O 1
ATOM 1245 N N . ALA A 1 175 ? 7.511 -9.629 -12.675 1.00 58.38 175 ALA A N 1
ATOM 1246 C CA . ALA A 1 175 ? 8.872 -10.081 -12.962 1.00 58.38 175 ALA A CA 1
ATOM 1247 C C . ALA A 1 175 ? 8.979 -10.789 -14.325 1.00 58.38 175 ALA A C 1
ATOM 1249 O O . ALA A 1 175 ? 9.880 -10.476 -15.098 1.00 58.38 175 ALA A O 1
ATOM 1250 N N . PHE A 1 176 ? 8.030 -11.667 -14.665 1.00 54.97 176 PHE A N 1
ATOM 1251 C CA . PHE A 1 176 ? 7.982 -12.341 -15.969 1.00 54.97 176 PHE A CA 1
ATOM 1252 C C . PHE A 1 176 ? 7.755 -11.369 -17.127 1.00 54.97 176 PHE A C 1
ATOM 1254 O O . PHE A 1 176 ? 8.436 -11.460 -18.146 1.00 54.97 176 PHE A O 1
ATOM 1261 N N . ALA A 1 177 ? 6.849 -10.400 -16.969 1.00 58.22 177 ALA A N 1
ATOM 12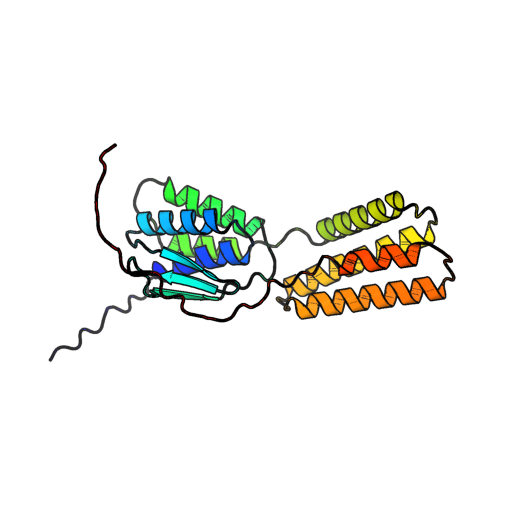62 C CA . ALA A 1 177 ? 6.636 -9.373 -17.985 1.00 58.22 177 ALA A CA 1
ATOM 1263 C C . ALA A 1 177 ? 7.888 -8.501 -18.179 1.00 58.22 177 ALA A C 1
ATOM 1265 O O . ALA A 1 177 ? 8.267 -8.205 -19.309 1.00 58.22 177 ALA A O 1
ATOM 1266 N N . ALA A 1 178 ? 8.568 -8.133 -17.088 1.00 58.31 178 ALA A N 1
ATOM 1267 C CA . ALA A 1 178 ? 9.824 -7.392 -17.159 1.00 58.31 178 ALA A CA 1
ATOM 1268 C C . ALA A 1 178 ? 10.939 -8.206 -17.840 1.00 58.31 178 ALA A C 1
ATOM 1270 O O . ALA A 1 178 ? 11.646 -7.666 -18.687 1.00 58.31 178 ALA A O 1
ATOM 1271 N N . ALA A 1 179 ? 11.061 -9.498 -17.523 1.00 56.78 179 ALA A N 1
ATOM 1272 C CA . ALA A 1 179 ? 12.026 -10.402 -18.145 1.00 56.78 179 ALA A CA 1
ATOM 1273 C C . ALA A 1 179 ? 11.742 -10.625 -19.640 1.00 56.78 179 ALA A C 1
ATOM 1275 O O . ALA A 1 179 ? 12.674 -10.638 -20.438 1.00 56.78 179 ALA A O 1
ATOM 1276 N N . ALA A 1 180 ? 10.471 -10.727 -20.041 1.00 55.06 180 ALA A N 1
ATOM 1277 C CA . ALA A 1 180 ? 10.081 -10.849 -21.445 1.00 55.06 180 ALA A CA 1
ATOM 1278 C C . ALA A 1 180 ? 10.428 -9.583 -22.247 1.00 55.06 180 ALA A C 1
ATOM 1280 O O . ALA A 1 180 ? 10.988 -9.674 -23.336 1.00 55.06 180 ALA A O 1
ATOM 1281 N N . ILE A 1 181 ? 10.168 -8.397 -21.688 1.00 61.81 181 ILE A N 1
ATOM 1282 C CA . ILE A 1 181 ? 10.516 -7.116 -22.325 1.00 61.81 181 ILE A CA 1
ATOM 1283 C C . ILE A 1 181 ? 12.039 -6.953 -22.412 1.00 61.81 181 ILE A C 1
ATOM 1285 O O . ILE A 1 181 ? 12.549 -6.543 -23.452 1.00 61.81 181 ILE A O 1
ATOM 1289 N N . ALA A 1 182 ? 12.773 -7.327 -21.359 1.00 57.38 182 ALA A N 1
ATOM 1290 C CA . ALA A 1 182 ? 14.234 -7.327 -21.363 1.00 57.38 182 ALA A CA 1
ATOM 1291 C C . ALA A 1 182 ? 14.810 -8.317 -22.392 1.00 57.38 182 ALA A C 1
ATOM 1293 O O . ALA A 1 182 ? 15.755 -7.981 -23.102 1.00 57.38 182 ALA A O 1
ATOM 1294 N N . GLY A 1 183 ? 14.209 -9.504 -22.524 1.00 51.03 183 GLY A N 1
ATOM 1295 C CA . GLY A 1 183 ? 14.588 -10.513 -23.514 1.00 51.03 183 GLY A CA 1
ATOM 1296 C C . GLY A 1 183 ? 14.352 -10.052 -24.953 1.00 51.03 183 GLY A C 1
ATOM 1297 O O . GLY A 1 183 ? 15.239 -10.196 -25.790 1.00 51.03 183 GLY A O 1
ATOM 1298 N N . VAL A 1 184 ? 13.206 -9.426 -25.237 1.00 60.81 184 VAL A N 1
ATOM 1299 C CA . VAL A 1 184 ? 12.899 -8.876 -26.570 1.00 60.81 184 VAL A CA 1
ATOM 1300 C C . VAL A 1 184 ? 13.816 -7.696 -26.907 1.00 60.81 184 VAL A C 1
ATOM 1302 O O . VAL A 1 184 ? 14.334 -7.625 -28.019 1.00 60.81 184 VAL A O 1
ATOM 1305 N N . ALA A 1 185 ? 14.085 -6.805 -25.948 1.00 59.91 185 ALA A N 1
ATOM 1306 C CA . ALA A 1 185 ? 15.020 -5.698 -26.142 1.00 59.91 185 ALA A CA 1
ATOM 1307 C C . ALA A 1 185 ? 16.459 -6.192 -26.381 1.00 59.91 185 ALA A C 1
ATOM 1309 O O . ALA A 1 185 ? 17.143 -5.681 -27.266 1.00 59.91 185 ALA A O 1
ATOM 1310 N N . GLY A 1 186 ? 16.898 -7.218 -25.644 1.00 54.59 186 GLY A N 1
ATOM 1311 C CA . GLY A 1 186 ? 18.193 -7.866 -25.848 1.00 54.59 186 GLY A CA 1
ATOM 1312 C C . GLY A 1 186 ? 18.305 -8.540 -27.217 1.00 54.59 186 GLY A C 1
ATOM 1313 O O . GLY A 1 186 ? 19.310 -8.356 -27.898 1.00 54.59 186 GLY A O 1
ATOM 1314 N N . ALA A 1 187 ? 17.256 -9.245 -27.652 1.00 52.34 187 ALA A N 1
ATOM 1315 C CA . ALA A 1 187 ? 17.206 -9.904 -28.957 1.00 52.34 187 ALA A CA 1
ATOM 1316 C C . ALA A 1 187 ? 17.222 -8.903 -30.128 1.00 52.34 187 ALA A C 1
ATOM 1318 O O . ALA A 1 187 ? 17.950 -9.108 -31.100 1.00 52.34 187 ALA A O 1
ATOM 1319 N N . LEU A 1 188 ? 16.487 -7.786 -30.024 1.00 58.00 188 LEU A N 1
ATOM 1320 C CA . LEU A 1 188 ? 16.538 -6.715 -31.027 1.00 58.00 188 LEU A CA 1
ATOM 1321 C C . LEU A 1 188 ? 17.900 -6.011 -31.055 1.00 58.00 188 LEU A C 1
ATOM 1323 O O . LEU A 1 188 ? 18.404 -5.720 -32.135 1.00 58.00 188 LEU A O 1
ATOM 1327 N N . ALA A 1 189 ? 18.526 -5.776 -29.898 1.00 57.47 189 ALA A N 1
ATOM 1328 C CA . ALA A 1 189 ? 19.859 -5.177 -29.834 1.00 57.47 189 ALA A CA 1
ATOM 1329 C C . ALA A 1 189 ? 20.918 -6.060 -30.515 1.00 57.47 189 ALA A C 1
ATOM 1331 O O . ALA A 1 189 ? 21.802 -5.542 -31.193 1.00 57.47 189 ALA A O 1
ATOM 1332 N N . THR A 1 190 ? 20.806 -7.387 -30.377 1.00 59.22 190 THR A N 1
ATOM 1333 C CA . THR A 1 190 ? 21.693 -8.333 -31.071 1.00 59.22 190 THR A CA 1
ATOM 1334 C C . THR A 1 190 ? 21.410 -8.445 -32.564 1.00 59.22 190 THR A C 1
ATOM 1336 O O . THR A 1 190 ? 22.338 -8.682 -33.326 1.00 59.22 190 THR A O 1
ATOM 1339 N N . HIS A 1 191 ? 20.160 -8.250 -32.994 1.00 54.28 191 HIS A N 1
ATOM 1340 C CA . HIS A 1 191 ? 19.791 -8.286 -34.412 1.00 54.28 191 HIS A CA 1
ATOM 1341 C C . HIS A 1 191 ? 20.172 -7.012 -35.180 1.00 54.28 191 HIS A C 1
ATOM 1343 O O . HIS A 1 191 ? 20.289 -7.062 -36.400 1.00 54.28 191 HIS A O 1
ATOM 1349 N N . LEU A 1 192 ? 20.359 -5.885 -34.487 1.00 59.78 192 LEU A N 1
ATOM 1350 C CA . LEU A 1 192 ? 20.738 -4.593 -35.076 1.00 59.78 192 LEU A CA 1
ATOM 1351 C C . LEU A 1 192 ? 22.260 -4.345 -35.097 1.00 59.78 192 LEU A C 1
ATOM 1353 O O . LEU A 1 192 ? 22.686 -3.235 -35.401 1.00 59.78 192 LEU A O 1
ATOM 1357 N N . ASP A 1 193 ? 23.063 -5.359 -34.754 1.00 53.75 193 ASP A N 1
ATOM 1358 C CA . ASP A 1 193 ? 24.535 -5.359 -34.784 1.00 53.75 193 ASP A CA 1
ATOM 1359 C C . ASP A 1 193 ? 25.200 -4.169 -34.059 1.00 53.75 193 ASP A C 1
ATOM 1361 O O . ASP A 1 193 ? 26.276 -3.679 -34.411 1.00 53.75 193 ASP A O 1
ATOM 1365 N N . LEU A 1 194 ? 24.542 -3.696 -32.992 1.00 51.28 194 LEU A N 1
ATOM 1366 C CA . LEU A 1 194 ? 25.038 -2.646 -32.104 1.00 51.28 194 LEU A CA 1
ATOM 1367 C C . LEU A 1 194 ? 26.177 -3.217 -31.243 1.00 51.28 194 LEU A C 1
ATOM 1369 O O . LEU A 1 194 ? 25.999 -3.603 -30.087 1.00 51.28 194 LEU A O 1
ATOM 1373 N N . SER A 1 195 ? 27.355 -3.321 -31.850 1.00 44.91 195 SER A N 1
ATOM 1374 C CA . SER A 1 195 ? 28.587 -3.820 -31.245 1.00 44.91 195 SER A CA 1
ATOM 1375 C C . SER A 1 195 ? 29.023 -2.934 -30.070 1.00 44.91 195 SER A C 1
ATOM 1377 O O . SER A 1 195 ? 29.339 -1.762 -30.256 1.00 44.91 195 SER A O 1
ATOM 1379 N N . GLY A 1 196 ? 29.067 -3.489 -28.853 1.00 65.19 196 GLY A N 1
ATOM 1380 C CA . GLY A 1 196 ? 29.654 -2.836 -27.672 1.00 65.19 196 GLY A CA 1
ATOM 1381 C C . GLY A 1 196 ? 28.692 -2.613 -26.488 1.00 65.19 196 GLY A C 1
ATOM 1382 O O . GLY A 1 196 ? 27.650 -3.256 -26.428 1.00 65.19 196 GLY A O 1
ATOM 1383 N N . PRO A 1 197 ? 29.038 -1.753 -25.507 1.00 48.16 197 PRO A N 1
ATOM 1384 C CA . PRO A 1 197 ? 28.668 -1.789 -24.070 1.00 48.16 197 PRO A CA 1
ATOM 1385 C C . PRO A 1 197 ? 27.171 -1.849 -23.677 1.00 48.16 197 PRO A C 1
ATOM 1387 O O . PRO A 1 197 ? 26.847 -2.013 -22.499 1.00 48.16 197 PRO A O 1
ATOM 1390 N N . ALA A 1 198 ? 26.246 -1.814 -24.636 1.00 43.91 198 ALA A N 1
ATOM 1391 C CA . ALA A 1 198 ? 24.804 -1.988 -24.452 1.00 43.91 198 ALA A CA 1
ATOM 1392 C C . ALA A 1 198 ? 24.410 -3.327 -23.786 1.00 43.91 198 ALA A C 1
ATOM 1394 O O . ALA A 1 198 ? 23.396 -3.394 -23.090 1.00 43.91 198 ALA A O 1
ATOM 1395 N N . ARG A 1 199 ? 25.234 -4.379 -23.923 1.00 49.38 199 ARG A N 1
ATOM 1396 C CA . ARG A 1 199 ? 25.018 -5.677 -23.248 1.00 49.38 199 ARG A CA 1
ATOM 1397 C C . ARG A 1 199 ? 25.146 -5.610 -21.718 1.00 49.38 199 ARG A C 1
ATOM 1399 O O . ARG A 1 199 ? 24.483 -6.384 -21.037 1.00 49.38 199 ARG A O 1
ATOM 1406 N N . LEU A 1 200 ? 25.944 -4.687 -21.172 1.00 51.34 200 LEU A N 1
ATOM 1407 C CA . LEU A 1 200 ? 26.134 -4.522 -19.720 1.00 51.34 200 LEU A CA 1
ATOM 1408 C C . LEU A 1 200 ? 25.004 -3.704 -19.071 1.00 51.34 200 LEU A C 1
ATOM 1410 O O . LEU A 1 200 ? 24.578 -4.008 -17.958 1.00 51.34 200 LEU A O 1
ATOM 1414 N N . VAL A 1 201 ? 24.453 -2.720 -19.789 1.00 52.81 201 VAL A N 1
ATOM 1415 C CA . VAL A 1 201 ? 23.355 -1.864 -19.295 1.00 52.81 201 VAL A CA 1
ATOM 1416 C C . VAL A 1 201 ? 22.036 -2.642 -19.168 1.00 52.81 201 VAL A C 1
ATOM 1418 O O . VAL A 1 201 ? 21.243 -2.373 -18.266 1.00 52.81 201 VAL A O 1
ATOM 1421 N N . ALA A 1 202 ? 21.829 -3.670 -19.998 1.00 50.53 202 ALA A N 1
ATOM 1422 C CA . ALA A 1 202 ? 20.644 -4.532 -19.955 1.00 50.53 202 ALA A CA 1
ATOM 1423 C C . ALA A 1 202 ? 20.542 -5.418 -18.693 1.00 50.53 202 ALA A C 1
ATOM 1425 O O . ALA A 1 202 ? 19.462 -5.924 -18.395 1.00 50.53 202 ALA A O 1
ATOM 1426 N N . VAL A 1 203 ? 21.631 -5.591 -17.930 1.00 51.84 203 VAL A N 1
ATOM 1427 C CA . VAL A 1 203 ? 21.666 -6.438 -16.719 1.00 51.84 203 VAL A CA 1
ATOM 1428 C C . VAL A 1 203 ? 21.207 -5.680 -15.464 1.00 51.84 203 VAL A C 1
ATOM 1430 O O . VAL A 1 203 ? 20.629 -6.270 -14.551 1.00 51.84 203 VAL A O 1
ATOM 1433 N N . CYS A 1 204 ? 21.385 -4.357 -15.426 1.00 49.97 204 CYS A N 1
ATOM 1434 C CA . CYS A 1 204 ? 21.082 -3.524 -14.256 1.00 49.97 204 CYS A CA 1
ATOM 1435 C C . CYS A 1 204 ? 19.600 -3.563 -13.784 1.00 49.97 204 CYS A C 1
ATOM 1437 O O . CYS A 1 204 ? 19.362 -3.586 -12.575 1.00 49.97 204 CYS A O 1
ATOM 1439 N N . PRO A 1 205 ? 18.577 -3.681 -14.663 1.00 49.50 205 PRO A N 1
ATOM 1440 C CA . PRO A 1 205 ? 17.176 -3.798 -14.238 1.00 49.50 205 PRO A CA 1
ATOM 1441 C C . PRO A 1 205 ? 16.846 -5.085 -13.463 1.00 49.50 205 PRO A C 1
ATOM 1443 O O . PRO A 1 205 ? 15.824 -5.124 -12.774 1.00 49.50 205 PRO A O 1
ATOM 1446 N N . ALA A 1 206 ? 17.679 -6.129 -13.567 1.00 47.50 206 ALA A N 1
ATOM 1447 C CA . ALA A 1 206 ? 17.462 -7.416 -12.904 1.00 47.50 206 ALA A CA 1
ATOM 1448 C C . ALA A 1 206 ? 17.928 -7.432 -11.433 1.00 47.50 206 ALA A C 1
ATOM 1450 O O . ALA A 1 206 ? 17.428 -8.236 -10.652 1.00 47.50 206 ALA A O 1
ATOM 1451 N N . MET A 1 207 ? 18.826 -6.524 -11.024 1.00 48.38 207 MET A N 1
ATOM 1452 C CA . MET A 1 207 ? 19.398 -6.508 -9.664 1.00 48.38 207 MET A CA 1
ATOM 1453 C C . MET A 1 207 ? 18.522 -5.826 -8.596 1.00 48.38 207 MET A C 1
ATOM 1455 O O . MET A 1 207 ? 18.828 -5.914 -7.412 1.00 48.38 207 MET A O 1
ATOM 1459 N N . ILE A 1 208 ? 17.414 -5.178 -8.975 1.00 45.19 208 ILE A N 1
ATOM 1460 C CA . ILE A 1 208 ? 16.511 -4.473 -8.037 1.00 45.19 208 ILE A CA 1
ATOM 1461 C C . ILE A 1 208 ? 15.392 -5.371 -7.475 1.00 45.19 208 ILE A C 1
ATOM 1463 O O . ILE A 1 208 ? 14.625 -4.950 -6.609 1.00 45.19 208 ILE A O 1
ATOM 1467 N N . LEU A 1 209 ? 15.294 -6.632 -7.904 1.00 37.41 209 LEU A N 1
ATOM 1468 C CA . LEU A 1 209 ? 14.298 -7.559 -7.371 1.00 37.41 209 LEU A CA 1
ATOM 1469 C C . LEU A 1 209 ? 14.908 -8.397 -6.241 1.00 37.41 209 LEU A C 1
ATOM 1471 O O . LEU A 1 209 ? 15.349 -9.517 -6.469 1.00 37.41 209 LEU A O 1
ATOM 1475 N N . VAL A 1 210 ? 14.928 -7.854 -5.021 1.00 29.64 210 VAL A N 1
ATOM 1476 C CA . VAL A 1 210 ? 15.175 -8.636 -3.799 1.00 29.64 210 VAL A CA 1
ATOM 1477 C C . VAL A 1 210 ? 13.825 -9.123 -3.264 1.00 29.64 210 VAL A C 1
ATOM 1479 O O . VAL A 1 210 ? 13.046 -8.310 -2.763 1.00 29.64 210 VAL A O 1
ATOM 1482 N N . PRO A 1 211 ? 13.508 -10.429 -3.329 1.00 40.47 211 PRO A N 1
ATOM 1483 C CA . PRO A 1 211 ? 12.426 -10.990 -2.540 1.00 40.47 211 PRO A CA 1
ATOM 1484 C C . PRO A 1 211 ? 12.869 -11.005 -1.075 1.00 40.47 211 PRO A C 1
ATOM 1486 O O . PRO A 1 211 ? 13.861 -11.650 -0.723 1.00 40.47 211 PRO A O 1
ATOM 1489 N N . GLY A 1 212 ? 12.133 -10.300 -0.215 1.00 34.94 212 GLY A N 1
ATOM 1490 C CA . GLY A 1 212 ? 12.214 -10.513 1.226 1.00 34.94 212 GLY A CA 1
ATOM 1491 C C . GLY A 1 212 ? 11.969 -11.993 1.510 1.00 34.94 212 GLY A C 1
ATOM 1492 O O . GLY A 1 212 ? 10.977 -12.566 1.058 1.00 34.94 212 GLY A O 1
ATOM 1493 N N . ARG A 1 213 ? 12.927 -12.637 2.177 1.00 29.75 213 ARG A N 1
ATOM 1494 C CA . ARG A 1 213 ? 12.880 -14.068 2.470 1.00 29.75 213 ARG A CA 1
ATOM 1495 C C . ARG A 1 213 ? 11.668 -14.381 3.341 1.00 29.75 213 ARG A C 1
ATOM 1497 O O . ARG A 1 213 ? 11.444 -13.736 4.359 1.00 29.75 213 ARG A O 1
ATOM 1504 N N . THR A 1 214 ? 10.934 -15.420 2.965 1.00 42.50 214 THR A N 1
ATOM 1505 C CA . THR A 1 214 ? 9.971 -16.099 3.829 1.00 42.50 214 THR A CA 1
ATOM 1506 C C . THR A 1 214 ? 10.734 -16.841 4.924 1.00 42.50 214 THR A C 1
ATOM 1508 O O . THR A 1 214 ? 11.200 -17.957 4.698 1.00 42.50 214 THR A O 1
ATOM 1511 N N . SER A 1 215 ? 10.883 -16.251 6.110 1.00 42.44 215 SER A N 1
ATOM 1512 C CA . SER A 1 215 ? 11.140 -17.043 7.314 1.00 42.44 215 SER A CA 1
ATOM 1513 C C . SER A 1 215 ? 9.799 -17.397 7.945 1.00 42.44 215 SER A C 1
ATOM 1515 O O . SER A 1 215 ? 9.227 -16.625 8.712 1.00 42.44 215 SER A O 1
ATOM 1517 N N . SER A 1 216 ? 9.288 -18.569 7.582 1.00 49.75 216 SER A N 1
ATOM 1518 C CA . SER A 1 216 ? 8.266 -19.268 8.349 1.00 49.75 216 SER A CA 1
ATOM 1519 C C . SER A 1 216 ? 8.794 -19.575 9.755 1.00 49.75 216 SER A C 1
ATOM 1521 O O . SER A 1 216 ? 9.838 -20.205 9.896 1.00 49.75 216 SER A O 1
ATOM 1523 N N . THR A 1 217 ? 8.044 -19.139 10.768 1.00 48.03 217 THR A N 1
ATOM 1524 C CA . THR A 1 217 ? 7.794 -19.838 12.043 1.00 48.03 217 THR A CA 1
ATOM 1525 C C . THR A 1 217 ? 8.959 -20.571 12.724 1.00 48.03 217 THR A C 1
ATOM 1527 O O . THR A 1 217 ? 9.247 -21.725 12.417 1.00 48.03 217 THR A O 1
ATOM 1530 N N . ALA A 1 218 ? 9.461 -19.975 13.807 1.00 33.28 218 ALA A N 1
ATOM 1531 C CA . ALA A 1 218 ? 9.833 -20.711 15.014 1.00 33.28 218 ALA A CA 1
ATOM 1532 C C . ALA A 1 218 ? 9.410 -19.888 16.249 1.00 33.28 218 ALA A C 1
ATOM 1534 O O . ALA A 1 218 ? 9.685 -18.686 16.291 1.00 33.28 218 ALA A O 1
ATOM 1535 N N . PRO A 1 219 ? 8.732 -20.480 17.249 1.00 41.50 219 PRO A N 1
ATOM 1536 C CA . PRO A 1 219 ? 8.422 -19.791 18.492 1.00 41.50 219 PRO A CA 1
ATOM 1537 C C . PRO A 1 219 ? 9.697 -19.708 19.337 1.00 41.50 219 PRO A C 1
ATOM 1539 O O . PRO A 1 219 ? 10.072 -20.666 20.008 1.00 41.50 219 PRO A O 1
ATOM 1542 N N . SER A 1 220 ? 10.385 -18.565 19.318 1.00 38.59 220 SER A N 1
ATOM 1543 C CA . SER A 1 220 ? 11.390 -18.283 20.340 1.00 38.59 220 SER A CA 1
ATOM 1544 C C . SER A 1 220 ? 10.657 -17.949 21.636 1.00 38.59 220 SER A C 1
ATOM 1546 O O . SER A 1 220 ? 10.093 -16.865 21.795 1.00 38.59 220 SER A O 1
ATOM 1548 N N . THR A 1 221 ? 10.657 -18.912 22.545 1.00 46.47 221 THR A N 1
ATOM 1549 C CA . THR A 1 221 ? 10.403 -18.749 23.972 1.00 46.47 221 THR A CA 1
ATOM 1550 C C . THR A 1 221 ? 11.318 -17.659 24.536 1.00 46.47 221 THR A C 1
ATOM 1552 O O . THR A 1 221 ? 12.445 -17.932 24.944 1.00 46.47 221 THR A O 1
ATOM 1555 N N . TRP A 1 222 ? 10.849 -16.414 24.555 1.00 39.50 222 TRP A N 1
ATOM 1556 C CA . TRP A 1 222 ? 11.493 -15.353 25.321 1.00 39.50 222 TRP A CA 1
ATOM 1557 C C . TRP A 1 222 ? 10.973 -15.378 26.756 1.00 39.50 222 TRP A C 1
ATOM 1559 O O . TRP A 1 222 ? 9.885 -14.899 27.055 1.00 39.50 222 TRP A O 1
ATOM 1569 N N . GLY A 1 223 ? 11.783 -16.018 27.600 1.00 34.84 223 GLY A N 1
ATOM 1570 C CA . GLY A 1 223 ? 12.209 -15.530 28.911 1.00 34.84 223 GLY A CA 1
ATOM 1571 C C . GLY A 1 223 ? 11.148 -14.997 29.870 1.00 34.84 223 GLY A C 1
ATOM 1572 O O . GLY A 1 223 ? 10.770 -13.831 29.830 1.00 34.84 223 GLY A O 1
ATOM 1573 N N . THR A 1 224 ? 10.800 -15.832 30.843 1.00 37.28 224 THR A N 1
ATOM 1574 C CA . THR A 1 224 ? 10.340 -15.443 32.181 1.00 37.28 224 THR A CA 1
ATOM 1575 C C . THR A 1 224 ? 11.262 -14.381 32.817 1.00 37.28 224 THR A C 1
ATOM 1577 O O . THR A 1 224 ? 12.481 -14.442 32.638 1.00 37.28 224 THR A O 1
ATOM 1580 N N . PRO A 1 225 ? 10.728 -13.431 33.610 1.00 39.38 225 PRO A N 1
ATOM 1581 C CA . PRO A 1 225 ? 11.524 -12.389 34.249 1.00 39.38 225 PRO A CA 1
ATOM 1582 C C . PRO A 1 225 ? 12.295 -12.950 35.452 1.00 39.38 225 PRO A C 1
ATOM 1584 O O . PRO A 1 225 ? 11.711 -13.300 36.478 1.00 39.38 225 PRO A O 1
ATOM 1587 N N . ALA A 1 226 ? 13.623 -12.996 35.352 1.00 36.06 226 ALA A N 1
ATOM 1588 C CA . ALA A 1 226 ? 14.496 -13.250 36.491 1.00 36.06 226 ALA A CA 1
ATOM 1589 C C . ALA A 1 226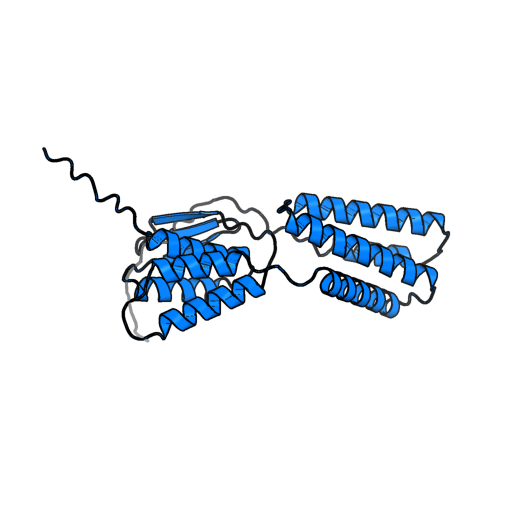 ? 14.818 -11.935 37.222 1.00 36.06 226 ALA A C 1
ATOM 1591 O O . ALA A 1 226 ? 15.611 -11.118 36.770 1.00 36.06 226 ALA A O 1
ATOM 1592 N N . SER A 1 227 ? 14.150 -11.758 38.361 1.00 36.75 227 SER A N 1
ATOM 1593 C CA . SER A 1 227 ? 14.710 -11.310 39.642 1.00 36.75 227 SER A CA 1
ATOM 1594 C C . SER A 1 227 ? 15.796 -10.216 39.659 1.00 36.75 227 SER A C 1
ATOM 1596 O O . SER A 1 227 ? 16.981 -10.471 39.471 1.00 36.75 227 SER A O 1
ATOM 1598 N N . ARG A 1 228 ? 15.376 -9.039 40.139 1.00 41.88 228 ARG A N 1
ATOM 1599 C CA . ARG A 1 228 ? 16.043 -8.185 41.150 1.00 41.88 228 ARG A CA 1
ATOM 1600 C C . ARG A 1 228 ? 17.245 -8.826 41.879 1.00 41.88 228 ARG A C 1
ATOM 1602 O O . ARG A 1 228 ? 17.078 -9.879 42.493 1.00 41.88 228 ARG A O 1
ATOM 1609 N N . LYS A 1 229 ? 18.375 -8.104 41.893 1.00 37.44 229 LYS A N 1
ATOM 1610 C CA . LYS A 1 229 ? 19.484 -7.992 42.886 1.00 37.44 229 LYS A CA 1
ATOM 1611 C C . LYS A 1 229 ? 20.663 -7.378 42.106 1.00 37.44 229 LYS A C 1
ATOM 1613 O O . LYS A 1 229 ? 20.922 -7.826 41.005 1.00 37.44 229 LYS A O 1
ATOM 1618 N N . GLY A 1 230 ? 21.410 -6.367 42.514 1.00 33.59 230 GLY A N 1
ATOM 1619 C CA . GLY A 1 230 ? 21.520 -5.549 43.710 1.00 33.59 230 GLY A CA 1
ATOM 1620 C C . GLY A 1 230 ? 22.592 -4.505 43.360 1.00 33.59 230 GLY A C 1
ATOM 1621 O O . GLY A 1 230 ? 23.616 -4.850 42.777 1.00 33.59 230 GLY A O 1
ATOM 1622 N N . TRP A 1 231 ? 22.307 -3.234 43.615 1.00 37.81 231 TRP A N 1
ATOM 1623 C CA . TRP A 1 231 ? 23.204 -2.108 43.359 1.00 37.81 231 TRP A CA 1
ATOM 1624 C C . TRP A 1 231 ? 24.032 -1.882 44.628 1.00 37.81 231 TRP A C 1
ATOM 1626 O O . TRP A 1 231 ? 23.461 -1.495 45.641 1.00 37.81 231 TRP A O 1
ATOM 1636 N N . HIS A 1 232 ? 25.334 -2.162 44.582 1.00 41.28 232 HIS A N 1
ATOM 1637 C CA . HIS A 1 232 ? 26.341 -1.643 45.512 1.00 41.28 232 HIS A CA 1
ATOM 1638 C C . HIS A 1 232 ? 27.702 -1.657 44.810 1.00 41.28 232 HIS A C 1
ATOM 1640 O O . HIS A 1 232 ? 28.101 -2.695 44.280 1.00 41.28 232 HIS A O 1
ATOM 1646 N N . GLY A 1 233 ? 28.379 -0.508 44.826 1.00 40.97 233 GLY A N 1
ATOM 1647 C CA . GLY A 1 233 ? 29.704 -0.273 44.256 1.00 40.97 233 GLY A CA 1
ATOM 1648 C C . GLY A 1 233 ? 29.794 1.127 43.689 1.00 40.97 233 GLY A C 1
ATOM 1649 O O . GLY A 1 233 ? 29.717 1.232 42.449 1.00 40.97 233 GLY A O 1
#

Secondary structure (DSSP, 8-state):
---------SS--HHHHHHHHHHHHHHTT--HHHHHHHHHHHHHHTT---EEEE-SSEEEEE-TTS-EEEEEE---SS--HHHHHHHHHHHHHHHH-SS---HHHHHHHHHHHHTPPPS-HHHHHHHHHHHHHHHHHHTT---HHHHHHHHHHHHHHHHHHHHHHHTT--HHHHHHHHHHHHHHHHHHHHHTT--STHHHHTTGGGTT--PPP--------------------

Foldseek 3Di:
DDPPPPDPDPDQDPVVLLQLLLLQLLLQDHDPVLSQVLSQLLCVLQVRRWGWDDDQFWIFTHHPVRHTPDIGGRHNLHRAVQLNVQSSVLSVCQSPDPDHDDSVVSSVSNVVSVPDDRPDLVVQLVVQLVVQLVVCVVVPNPDPVLNVLSSVLSNQLSNLLRVCSVVSHHPVVNVVSNVVSLVVSVVVCVVVVVPDDSVVSSCVVVVPDDDDDDPDDDDDPDDDDDDDDDDDD

Organism: NCBI:txid1184609